Protein AF-A0A3D2JQ23-F1 (afdb_monomer)

Mean predicted aligned error: 3.12 Å

Structure (mmCIF, N/CA/C/O backbone):
data_AF-A0A3D2JQ23-F1
#
_entry.id   AF-A0A3D2JQ23-F1
#
loop_
_atom_site.group_PDB
_atom_site.id
_atom_site.type_symbol
_atom_site.label_atom_id
_atom_site.label_alt_id
_atom_site.label_comp_id
_atom_site.label_asym_id
_atom_site.label_entity_id
_atom_site.label_seq_id
_atom_site.pdbx_PDB_ins_code
_atom_site.Cartn_x
_atom_site.Cartn_y
_atom_site.Cartn_z
_atom_site.occupancy
_atom_site.B_iso_or_equiv
_atom_site.auth_seq_id
_atom_site.auth_comp_id
_atom_site.auth_asym_id
_atom_site.auth_atom_id
_atom_site.pdbx_PDB_model_num
ATOM 1 N N . MET A 1 1 ? -12.808 -0.459 9.186 1.00 94.25 1 MET A N 1
ATOM 2 C CA . MET A 1 1 ? -11.967 -0.424 10.390 1.00 94.25 1 MET A CA 1
ATOM 3 C C . MET A 1 1 ? -12.397 -1.576 11.259 1.00 94.25 1 MET A C 1
ATOM 5 O O . MET A 1 1 ? -13.608 -1.747 11.382 1.00 94.25 1 MET A O 1
ATOM 9 N N . PRO A 1 2 ? -11.450 -2.378 11.754 1.00 94.81 2 PRO A N 1
ATOM 10 C CA . PRO A 1 2 ? -11.763 -3.541 12.569 1.00 94.81 2 PRO A CA 1
ATOM 11 C C . PRO A 1 2 ? -12.199 -3.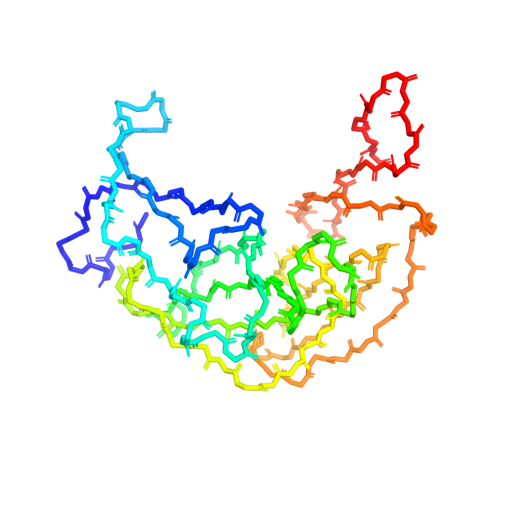140 13.981 1.00 94.81 2 PRO A C 1
ATOM 13 O O . PRO A 1 2 ? -11.852 -2.061 14.468 1.00 94.81 2 PRO A O 1
ATOM 16 N N . ASP A 1 3 ? -12.953 -4.023 14.634 1.00 95.12 3 ASP A N 1
ATOM 17 C CA . ASP A 1 3 ? -13.632 -3.740 15.907 1.00 95.12 3 ASP A CA 1
ATOM 18 C C . ASP A 1 3 ? -12.668 -3.570 17.093 1.00 95.12 3 ASP A C 1
ATOM 20 O O . ASP A 1 3 ? -13.025 -2.968 18.104 1.00 95.12 3 ASP A O 1
ATOM 24 N N . TRP A 1 4 ? -11.431 -4.060 16.974 1.00 96.69 4 TRP A N 1
ATOM 25 C CA . TRP A 1 4 ? -10.393 -3.897 17.996 1.00 96.69 4 TRP A CA 1
ATOM 26 C C . TRP A 1 4 ? -9.773 -2.490 18.027 1.00 96.69 4 TRP A C 1
ATOM 28 O O . TRP A 1 4 ? -9.033 -2.157 18.956 1.00 96.69 4 TRP A O 1
ATOM 38 N N . ILE A 1 5 ? -10.089 -1.633 17.0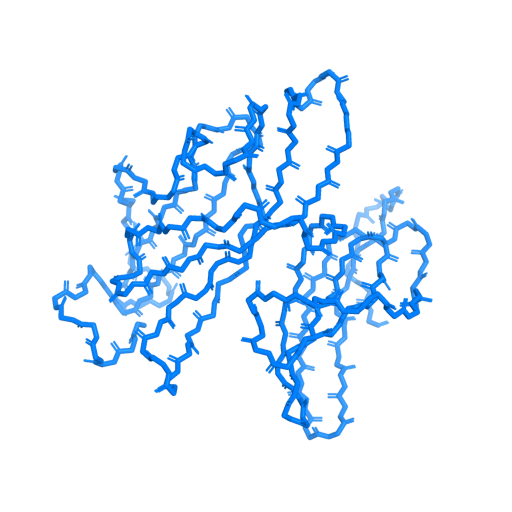52 1.00 96.50 5 ILE A N 1
ATOM 39 C CA . ILE A 1 5 ? -9.677 -0.229 17.057 1.00 96.50 5 ILE A CA 1
ATOM 40 C C . ILE A 1 5 ? -10.616 0.561 17.964 1.00 96.50 5 ILE A C 1
ATOM 42 O O . ILE A 1 5 ? -11.794 0.755 17.668 1.00 96.50 5 ILE A O 1
ATOM 46 N N . ASN A 1 6 ? -10.068 1.093 19.053 1.00 93.62 6 ASN A N 1
ATOM 47 C CA . ASN A 1 6 ? -10.816 1.964 19.950 1.00 93.62 6 ASN A CA 1
ATOM 48 C C . ASN A 1 6 ? -11.003 3.357 19.330 1.00 93.62 6 ASN A C 1
ATOM 50 O O . ASN A 1 6 ? -10.039 3.974 18.884 1.00 93.62 6 ASN A O 1
ATOM 54 N N . ASN A 1 7 ? -12.231 3.883 19.380 1.00 94.50 7 ASN A N 1
ATOM 55 C CA . ASN A 1 7 ? -12.589 5.230 18.910 1.00 94.50 7 ASN A CA 1
ATOM 56 C C . ASN A 1 7 ? -12.119 5.546 17.468 1.00 94.50 7 ASN A C 1
ATOM 58 O O . ASN A 1 7 ? -11.416 6.541 17.261 1.00 94.50 7 ASN A O 1
ATOM 62 N N . PRO A 1 8 ? -12.493 4.737 16.457 1.00 96.94 8 PRO A N 1
ATOM 63 C CA . PRO A 1 8 ? -12.109 5.012 15.077 1.00 96.94 8 PRO A CA 1
ATOM 64 C C . PRO A 1 8 ? -12.731 6.331 14.592 1.00 96.94 8 PRO A C 1
ATOM 66 O O . PRO A 1 8 ? -13.849 6.687 14.966 1.00 96.94 8 PRO A O 1
ATOM 69 N N . LEU A 1 9 ? -12.042 7.034 13.689 1.00 97.44 9 LEU A N 1
ATOM 70 C CA . LEU A 1 9 ? -12.549 8.264 13.062 1.00 97.44 9 LEU A CA 1
ATOM 71 C C . LEU A 1 9 ? -13.812 8.002 12.218 1.00 97.44 9 LEU A C 1
ATOM 73 O O . LEU A 1 9 ? -14.650 8.885 12.043 1.00 97.44 9 LEU A O 1
ATOM 77 N N . GLY A 1 10 ? -13.940 6.786 11.683 1.00 96.88 10 GLY A N 1
ATOM 78 C CA . GLY A 1 10 ? -15.041 6.319 10.847 1.00 96.88 10 GLY A CA 1
ATOM 79 C C . GLY A 1 10 ? -14.907 4.829 10.519 1.00 96.88 10 GLY A C 1
ATOM 80 O O . GLY A 1 10 ? -13.925 4.182 10.879 1.00 96.88 10 GLY A O 1
ATOM 81 N N . LYS A 1 11 ? -15.890 4.275 9.807 1.00 96.94 11 LYS A N 1
ATOM 82 C CA . LYS A 1 11 ? -15.890 2.861 9.404 1.00 96.94 11 LYS A CA 1
ATOM 83 C C . LYS A 1 11 ? -14.925 2.585 8.248 1.00 96.94 11 LYS A C 1
ATOM 85 O O . LYS A 1 11 ? -14.331 1.510 8.194 1.00 96.94 11 LYS A O 1
ATOM 90 N N . TYR A 1 12 ? -14.736 3.548 7.351 1.00 98.19 12 TYR A N 1
ATOM 91 C CA . TYR A 1 12 ? -13.910 3.418 6.152 1.00 98.19 12 TYR A CA 1
ATOM 92 C C . TYR A 1 12 ? -12.763 4.407 6.184 1.00 98.19 12 TYR A C 1
ATOM 94 O O . TYR A 1 12 ? -12.981 5.586 6.460 1.00 98.19 12 TYR A O 1
ATOM 102 N N . TYR A 1 13 ? -11.556 3.916 5.915 1.00 98.38 13 TYR A N 1
ATOM 103 C CA . TYR A 1 13 ? -10.332 4.705 5.827 1.00 98.38 13 TYR A CA 1
ATOM 104 C C . TYR A 1 13 ? -9.795 4.577 4.400 1.00 98.38 13 TYR A C 1
ATOM 106 O O . TYR A 1 13 ? -9.732 3.479 3.851 1.00 98.38 13 TYR A O 1
ATOM 114 N N . LEU A 1 14 ? -9.429 5.705 3.802 1.00 98.19 14 LEU A N 1
ATOM 115 C CA . LEU A 1 14 ? -8.833 5.800 2.477 1.00 98.19 14 LEU A CA 1
ATOM 116 C C . LEU A 1 14 ? -7.477 6.484 2.606 1.00 98.19 14 LEU A C 1
ATOM 118 O O . LEU A 1 14 ? -7.398 7.663 2.960 1.00 98.19 14 LEU A O 1
ATOM 122 N N . TYR A 1 15 ? -6.422 5.743 2.286 1.00 98.31 15 TYR A N 1
ATOM 123 C C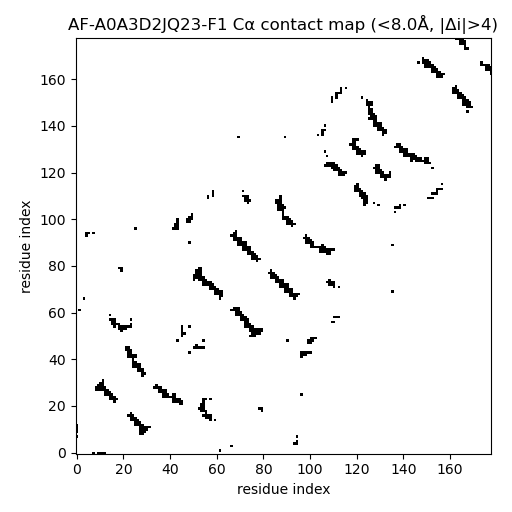A . TYR A 1 15 ? -5.054 6.239 2.293 1.00 98.31 15 TYR A CA 1
ATOM 124 C C . TYR A 1 15 ? -4.650 6.649 0.883 1.00 98.31 15 TYR A C 1
ATOM 126 O O . TYR A 1 15 ? -4.872 5.917 -0.079 1.00 98.31 15 TYR A O 1
ATOM 134 N N . PHE A 1 16 ? -4.056 7.829 0.746 1.00 97.38 16 PHE A N 1
ATOM 135 C CA . PHE A 1 16 ? -3.640 8.348 -0.554 1.00 97.38 16 PHE A CA 1
ATOM 136 C C . PHE A 1 16 ? -2.440 9.275 -0.412 1.00 97.38 16 PHE A C 1
ATOM 138 O O . PHE A 1 16 ? -2.166 9.831 0.649 1.00 97.38 16 PHE A O 1
ATOM 145 N N . ALA A 1 17 ? -1.701 9.453 -1.498 1.00 95.12 17 ALA A N 1
ATOM 146 C CA . ALA A 1 17 ? -0.488 10.253 -1.505 1.00 95.12 17 ALA A CA 1
ATOM 147 C C . ALA A 1 17 ? -0.540 11.311 -2.602 1.00 95.12 17 ALA A C 1
ATOM 149 O O . ALA A 1 17 ? -1.234 11.172 -3.605 1.00 95.12 17 ALA A O 1
ATOM 150 N N . HIS A 1 18 ? 0.240 12.362 -2.397 1.00 89.25 18 HIS A N 1
ATOM 151 C CA . HIS A 1 18 ? 0.621 13.287 -3.454 1.00 89.25 18 HIS A CA 1
ATOM 152 C C . HIS A 1 18 ? 2.043 12.910 -3.834 1.00 89.25 18 HIS A C 1
ATOM 154 O O . HIS A 1 18 ? 2.839 12.666 -2.930 1.00 89.25 18 HIS A O 1
ATOM 160 N N . HIS A 1 19 ? 2.356 12.871 -5.125 1.00 76.00 19 HIS A N 1
ATOM 161 C CA . HIS A 1 19 ? 3.637 12.346 -5.601 1.00 76.00 19 HIS A CA 1
ATOM 162 C C . HIS A 1 19 ? 4.847 13.111 -5.026 1.00 76.00 19 HIS A C 1
ATOM 164 O O . HIS A 1 19 ? 5.869 12.507 -4.745 1.00 76.00 19 HIS A O 1
ATOM 170 N N . ASP A 1 20 ? 4.687 14.407 -4.736 1.00 79.50 20 ASP A N 1
ATOM 171 C CA . ASP A 1 20 ? 5.678 15.235 -4.018 1.00 79.50 20 ASP A CA 1
ATOM 172 C C . ASP A 1 20 ? 5.218 15.651 -2.606 1.00 79.50 20 ASP A C 1
ATOM 174 O O . ASP A 1 20 ? 5.622 16.673 -2.054 1.00 79.50 20 ASP A O 1
ATOM 178 N N . GLY A 1 21 ? 4.274 14.905 -2.030 1.00 83.12 21 GLY A N 1
ATOM 179 C CA . GLY A 1 21 ? 3.805 15.122 -0.666 1.00 83.12 21 GLY A CA 1
ATOM 180 C C . GLY A 1 21 ? 4.835 14.669 0.369 1.00 83.12 21 GLY A C 1
ATOM 181 O O . GLY A 1 21 ? 5.617 13.755 0.132 1.00 83.12 21 GLY A O 1
ATOM 182 N N . ARG A 1 22 ? 4.801 15.282 1.555 1.00 91.25 22 ARG A N 1
ATOM 183 C CA . ARG A 1 22 ? 5.691 14.937 2.679 1.00 91.25 22 ARG A CA 1
ATOM 184 C C . ARG A 1 22 ? 5.125 13.852 3.603 1.00 91.25 22 ARG A C 1
ATOM 186 O O . ARG A 1 22 ? 5.732 13.571 4.625 1.00 91.25 22 ARG A O 1
ATOM 193 N N . TYR A 1 23 ? 3.957 13.291 3.294 1.00 96.25 23 TYR A N 1
ATOM 194 C CA . TYR A 1 23 ? 3.283 12.278 4.110 1.00 96.25 23 TYR A CA 1
ATOM 195 C C . TYR A 1 23 ? 2.178 11.555 3.324 1.00 96.25 23 TYR A C 1
ATOM 197 O O . TYR A 1 23 ? 1.653 12.085 2.333 1.00 96.25 23 TYR A O 1
ATOM 205 N N . ILE A 1 24 ? 1.786 10.370 3.800 1.00 98.00 24 ILE A N 1
ATOM 206 C CA . ILE A 1 24 ? 0.579 9.665 3.349 1.00 98.00 24 ILE A CA 1
ATOM 207 C C . ILE A 1 24 ? -0.645 10.280 4.039 1.00 98.00 24 ILE A C 1
ATOM 209 O O . ILE A 1 24 ? -0.698 10.414 5.264 1.00 98.00 24 ILE A O 1
ATOM 213 N N . ARG A 1 25 ? -1.635 10.686 3.242 1.00 97.81 25 ARG A N 1
ATOM 214 C CA . ARG A 1 25 ? -2.891 11.293 3.697 1.00 97.81 25 ARG A CA 1
ATOM 215 C C . ARG A 1 25 ? -3.910 10.224 4.052 1.00 97.81 25 ARG A C 1
ATOM 217 O O . ARG A 1 25 ? -3.875 9.120 3.514 1.00 97.81 25 ARG A O 1
ATOM 224 N N . LEU A 1 26 ? -4.855 10.619 4.894 1.00 98.38 26 LEU A N 1
ATOM 225 C CA . LEU A 1 26 ? -5.999 9.816 5.285 1.00 98.38 26 LEU A CA 1
ATOM 226 C C . LEU A 1 26 ? -7.285 10.617 5.074 1.00 98.38 26 LEU A C 1
ATOM 228 O O . LEU A 1 26 ? -7.397 11.770 5.500 1.00 98.38 26 LEU A O 1
ATOM 232 N N . ALA A 1 27 ? -8.264 9.987 4.438 1.00 98.50 27 ALA A N 1
ATOM 233 C CA . ALA A 1 27 ? -9.661 10.383 4.505 1.00 98.50 27 ALA A CA 1
ATOM 234 C C . ALA A 1 27 ? -10.463 9.280 5.198 1.00 98.50 27 ALA A C 1
ATOM 236 O O . ALA A 1 27 ? -10.136 8.103 5.069 1.00 98.50 27 ALA A O 1
ATOM 237 N N . TYR A 1 28 ? -11.518 9.651 5.915 1.00 98.62 28 TYR A N 1
ATOM 238 C CA . TYR A 1 28 ? -12.386 8.699 6.601 1.00 98.62 28 TYR A CA 1
ATOM 239 C C . TYR A 1 28 ? -13.866 9.008 6.373 1.00 98.62 28 TYR A C 1
ATOM 241 O O . TYR A 1 28 ? -14.248 10.159 6.137 1.00 98.62 28 TYR A O 1
ATOM 249 N N . ALA A 1 29 ? -14.700 7.973 6.447 1.00 98.56 29 ALA A N 1
ATOM 250 C CA . ALA A 1 29 ? -16.146 8.074 6.290 1.00 98.56 29 ALA A CA 1
ATOM 251 C C . ALA A 1 29 ? -16.885 7.006 7.109 1.00 98.56 29 ALA A C 1
ATOM 253 O O . ALA A 1 29 ? -16.333 5.956 7.446 1.00 98.56 29 ALA A O 1
ATOM 254 N N . ALA A 1 30 ? -18.155 7.269 7.421 1.00 97.88 30 ALA A N 1
ATOM 255 C CA . ALA A 1 30 ? -19.055 6.266 7.995 1.00 97.88 30 ALA A CA 1
ATOM 256 C C . ALA A 1 30 ? -19.575 5.286 6.928 1.00 97.88 30 ALA A C 1
ATOM 258 O O . ALA A 1 30 ? -19.752 4.109 7.219 1.00 97.88 30 ALA A O 1
ATOM 259 N N . GLU A 1 31 ? -19.738 5.762 5.690 1.00 97.75 31 GLU A N 1
ATOM 260 C CA . GLU A 1 31 ? -20.248 5.004 4.545 1.00 97.75 31 GLU A CA 1
ATOM 261 C C . GLU A 1 31 ? -19.286 5.113 3.349 1.00 97.75 31 GLU A C 1
ATOM 263 O O . GLU A 1 31 ? -18.653 6.161 3.188 1.00 97.75 31 GLU A O 1
ATOM 268 N N . PRO A 1 32 ? -19.191 4.103 2.459 1.00 96.38 32 PRO A N 1
ATOM 269 C CA . PRO A 1 32 ? -18.276 4.141 1.310 1.00 96.38 32 PRO A CA 1
ATOM 270 C C . PRO A 1 32 ? -18.551 5.303 0.345 1.00 96.38 32 PRO A C 1
ATOM 272 O O . PRO A 1 32 ? -17.629 5.878 -0.233 1.00 96.38 32 PRO A O 1
ATOM 275 N N . ALA A 1 33 ? -19.826 5.675 0.196 1.00 97.12 33 ALA A N 1
ATOM 276 C CA . ALA A 1 33 ? -20.258 6.798 -0.635 1.00 97.12 33 ALA A CA 1
ATOM 277 C C . ALA A 1 33 ? -19.946 8.177 -0.011 1.00 97.12 33 ALA A C 1
ATOM 279 O O . ALA A 1 33 ? -20.124 9.204 -0.664 1.00 97.12 33 ALA A O 1
ATOM 280 N N . GLY A 1 34 ? -19.459 8.215 1.234 1.00 96.38 34 GLY A N 1
ATOM 281 C CA . GLY A 1 34 ? -19.171 9.437 1.974 1.00 96.38 34 GLY A CA 1
ATOM 282 C C . GLY A 1 34 ? -20.344 9.932 2.839 1.00 96.38 34 GLY A C 1
ATOM 283 O O . GLY A 1 34 ? -21.296 9.193 3.083 1.00 96.38 34 GLY A O 1
ATOM 284 N N . PRO A 1 35 ? -20.281 11.180 3.341 1.00 97.81 35 PRO A N 1
ATOM 285 C CA . PRO A 1 35 ? -19.254 12.179 3.046 1.00 97.81 35 PRO A CA 1
ATOM 286 C C . PRO A 1 35 ? -17.880 11.793 3.608 1.00 97.81 35 PRO A C 1
ATOM 288 O O . PRO A 1 35 ? -17.767 11.340 4.747 1.00 97.81 35 PRO A O 1
ATOM 291 N N . TRP A 1 36 ? -16.836 12.009 2.809 1.00 98.50 36 TRP A N 1
ATOM 292 C CA . TRP A 1 36 ? -15.447 11.788 3.210 1.00 98.50 36 TRP A CA 1
ATOM 293 C C . TRP A 1 36 ? -14.880 13.021 3.913 1.00 98.50 36 TRP A C 1
ATOM 295 O O . TRP A 1 36 ? -15.037 14.149 3.443 1.00 98.50 36 TRP A O 1
ATOM 305 N N . ARG A 1 37 ? -14.197 12.805 5.038 1.00 98.50 37 ARG A N 1
ATOM 306 C CA . ARG A 1 37 ? -13.512 13.848 5.811 1.00 98.50 37 ARG A CA 1
ATOM 307 C C . ARG A 1 37 ? -12.012 13.623 5.761 1.00 98.50 37 ARG A C 1
ATOM 309 O O . ARG A 1 37 ? -11.551 12.505 5.959 1.00 98.50 37 ARG A O 1
ATOM 316 N N . ILE A 1 38 ? -11.248 14.684 5.522 1.00 98.19 38 ILE A N 1
ATOM 317 C CA . ILE A 1 38 ? -9.784 14.617 5.539 1.00 98.19 38 ILE A CA 1
ATOM 318 C C . ILE A 1 38 ? -9.287 14.658 6.985 1.00 98.19 38 ILE A C 1
ATOM 320 O O . ILE A 1 38 ? -9.629 15.572 7.737 1.00 98.19 38 ILE A O 1
ATOM 324 N N . TYR A 1 39 ? -8.436 13.703 7.358 1.00 97.62 39 TYR A N 1
ATOM 325 C CA . TYR A 1 39 ? -7.624 13.791 8.566 1.00 97.62 39 TYR A CA 1
ATOM 326 C C . TYR A 1 39 ? -6.348 14.580 8.247 1.00 97.62 39 TYR A C 1
ATOM 328 O O . TYR A 1 39 ? -5.412 14.081 7.622 1.00 97.62 39 TYR A O 1
ATOM 336 N N . THR A 1 40 ? -6.341 15.860 8.617 1.00 93.69 40 THR A N 1
ATOM 337 C CA . THR A 1 40 ? -5.359 16.845 8.133 1.00 93.69 40 THR A CA 1
ATOM 338 C C . THR A 1 40 ? -3.948 16.662 8.683 1.00 93.69 40 THR A C 1
ATOM 340 O O . THR A 1 40 ? -3.010 17.177 8.081 1.00 93.69 40 THR A O 1
ATOM 343 N N . GLN A 1 41 ? -3.781 15.924 9.785 1.00 92.19 41 GLN A N 1
ATOM 344 C CA . GLN A 1 41 ? -2.461 15.630 10.352 1.00 92.19 41 GLN A CA 1
ATOM 345 C C . GLN A 1 41 ? -1.675 14.603 9.519 1.00 92.19 41 GLN A C 1
ATOM 347 O O . GLN A 1 41 ? -0.455 14.543 9.633 1.00 92.19 41 GLN A O 1
ATOM 352 N N . GLY A 1 42 ? -2.342 13.849 8.635 1.00 91.69 42 GLY A N 1
ATOM 353 C CA . GLY A 1 42 ? -1.707 12.776 7.869 1.00 91.69 42 GLY A CA 1
ATOM 354 C C . GLY A 1 42 ? -1.489 11.511 8.699 1.00 91.69 42 GLY A C 1
ATOM 355 O O . GLY A 1 42 ? -2.089 11.347 9.753 1.00 91.69 42 GLY A O 1
ATOM 356 N N . THR A 1 43 ? -0.680 10.589 8.182 1.00 96.75 43 THR A N 1
ATOM 357 C CA . THR A 1 43 ? -0.382 9.306 8.841 1.00 96.75 43 THR A CA 1
ATOM 358 C C . THR A 1 43 ? 1.124 9.150 9.024 1.00 96.75 43 THR A C 1
ATOM 360 O O . THR A 1 43 ? 1.684 9.696 9.968 1.00 96.75 43 THR A O 1
ATOM 363 N N . ILE A 1 44 ? 1.808 8.490 8.089 1.00 97.19 44 ILE A N 1
ATOM 364 C CA . ILE A 1 44 ? 3.269 8.420 8.060 1.00 97.19 44 ILE A CA 1
ATOM 365 C C . ILE A 1 44 ? 3.869 9.591 7.281 1.00 97.19 44 ILE A C 1
ATOM 367 O O . ILE A 1 44 ? 3.447 9.874 6.153 1.00 97.19 44 ILE A O 1
ATOM 371 N N . SER A 1 45 ? 4.868 10.255 7.868 1.00 96.94 45 SER A N 1
ATOM 372 C CA . SER A 1 45 ? 5.647 11.302 7.203 1.00 96.94 45 SER A CA 1
ATOM 373 C C . SER A 1 45 ? 6.863 10.749 6.454 1.00 96.94 45 SER A C 1
ATOM 375 O O . SER A 1 45 ? 7.339 9.646 6.725 1.00 96.94 45 SER A O 1
ATOM 377 N N . LEU A 1 46 ? 7.400 11.531 5.517 1.00 96.44 46 LEU A N 1
ATOM 378 C CA . LEU A 1 46 ? 8.620 11.200 4.780 1.00 96.44 46 LEU A CA 1
ATOM 379 C C . LEU A 1 46 ? 9.797 10.978 5.739 1.00 96.44 46 LEU A C 1
ATOM 381 O O . LEU A 1 46 ? 10.529 10.003 5.604 1.00 96.44 46 LEU A O 1
ATOM 385 N N . GLU A 1 47 ? 9.917 11.815 6.765 1.00 95.69 47 GLU A N 1
ATOM 386 C CA . GLU A 1 47 ? 10.964 11.724 7.787 1.00 95.69 47 GLU A CA 1
ATOM 387 C C . GLU A 1 47 ? 10.886 10.415 8.592 1.00 95.69 47 GLU A C 1
ATOM 389 O O . GLU A 1 47 ? 11.908 9.904 9.043 1.00 95.69 47 GLU A O 1
ATOM 394 N N . GLN A 1 48 ? 9.689 9.840 8.741 1.00 96.88 48 GLN A N 1
ATOM 395 C CA . GLN A 1 48 ? 9.462 8.564 9.428 1.00 96.88 48 GLN A CA 1
ATOM 396 C C . GLN A 1 48 ? 9.591 7.346 8.504 1.00 96.88 48 GLN A C 1
ATOM 398 O O . GLN A 1 48 ? 9.489 6.215 8.973 1.00 96.88 48 GLN A O 1
ATOM 403 N N . SER A 1 49 ? 9.771 7.555 7.198 1.00 96.62 49 SER A N 1
ATOM 404 C CA . SER A 1 49 ? 9.577 6.519 6.176 1.00 96.62 49 SER A CA 1
ATOM 405 C C . SER A 1 49 ? 10.846 5.794 5.727 1.00 96.62 49 SER A C 1
ATOM 407 O O . SER A 1 49 ? 10.754 4.828 4.969 1.00 96.62 49 SER A O 1
ATOM 409 N N . HIS A 1 50 ? 12.022 6.246 6.179 1.00 97.56 50 HIS A N 1
ATOM 410 C CA . HIS A 1 50 ? 13.338 5.815 5.672 1.00 97.56 50 HIS A CA 1
ATOM 411 C C . HIS A 1 50 ? 13.560 6.128 4.179 1.00 97.56 50 HIS A C 1
ATOM 413 O O . HIS A 1 50 ? 14.285 5.398 3.496 1.00 97.56 50 HIS A O 1
ATOM 419 N N . PHE A 1 51 ? 12.930 7.202 3.693 1.00 96.12 51 PHE A N 1
ATOM 420 C CA . PHE A 1 51 ? 13.153 7.828 2.389 1.00 96.12 51 PHE A CA 1
ATOM 421 C C . PHE A 1 51 ? 13.367 9.337 2.550 1.00 96.12 51 PHE A C 1
ATOM 423 O O . PHE A 1 51 ? 12.863 9.949 3.489 1.00 96.12 51 PHE A O 1
ATOM 430 N N . GLU A 1 52 ? 14.075 9.949 1.602 1.00 95.00 52 GLU A N 1
ATOM 431 C CA . GLU A 1 52 ? 14.404 11.387 1.639 1.00 95.00 52 GLU A CA 1
ATOM 432 C C . GLU A 1 52 ? 13.690 12.217 0.561 1.00 95.00 52 GLU A C 1
ATOM 434 O O . GLU A 1 52 ? 13.548 13.436 0.692 1.00 95.00 52 GLU A O 1
ATOM 439 N N . GLY A 1 53 ? 13.233 11.566 -0.509 1.00 94.19 53 GLY A N 1
ATOM 440 C CA . GLY A 1 53 ? 12.698 12.216 -1.698 1.00 94.19 53 GLY A CA 1
ATOM 441 C C . GLY A 1 53 ? 11.180 12.302 -1.703 1.00 94.19 53 GLY A C 1
ATOM 442 O O . GLY A 1 53 ? 10.620 13.396 -1.637 1.00 94.19 53 GLY A O 1
ATOM 443 N N . HIS A 1 54 ? 10.520 11.147 -1.799 1.00 95.50 54 HIS A N 1
ATOM 444 C CA . HIS A 1 54 ? 9.062 11.037 -1.786 1.00 95.50 54 HIS A CA 1
ATOM 445 C C . HIS A 1 54 ? 8.597 9.661 -1.304 1.00 95.50 54 HIS A C 1
ATOM 447 O O . HIS A 1 54 ? 9.369 8.700 -1.310 1.00 95.50 54 HIS A O 1
ATOM 453 N N . ILE A 1 55 ? 7.314 9.580 -0.942 1.00 96.56 55 ILE A N 1
ATOM 454 C CA . ILE A 1 55 ? 6.601 8.340 -0.622 1.00 96.56 55 ILE A CA 1
ATOM 455 C C . ILE A 1 55 ? 5.204 8.335 -1.247 1.00 96.56 55 ILE A C 1
ATOM 457 O O . ILE A 1 55 ? 4.569 9.384 -1.377 1.00 96.56 55 ILE A O 1
ATOM 461 N N . GLY A 1 56 ? 4.698 7.155 -1.610 1.00 96.12 56 GLY A N 1
ATOM 462 C CA . GLY A 1 56 ? 3.378 7.042 -2.217 1.00 96.12 56 GLY A CA 1
ATOM 463 C C . GLY A 1 56 ? 2.879 5.625 -2.485 1.00 96.12 56 GLY A C 1
ATOM 464 O O . GLY A 1 56 ? 3.471 4.630 -2.073 1.00 96.12 56 GLY A O 1
ATOM 465 N N . SER A 1 57 ? 1.747 5.562 -3.197 1.00 96.19 57 SER A N 1
ATOM 466 C CA . SER A 1 57 ? 0.998 4.337 -3.527 1.00 96.19 57 SER A CA 1
ATOM 467 C C . SER A 1 57 ? 0.807 3.392 -2.328 1.00 96.19 57 SER A C 1
ATOM 469 O O . SER A 1 57 ? 1.253 2.244 -2.402 1.00 96.19 57 SER A O 1
ATOM 471 N N . PRO A 1 58 ? 0.172 3.855 -1.235 1.00 97.94 58 PRO A N 1
ATOM 472 C CA . PRO A 1 58 ? -0.090 2.998 -0.088 1.00 97.94 58 PRO A CA 1
ATOM 473 C C . PRO A 1 58 ? -1.014 1.832 -0.477 1.00 97.94 58 PRO A C 1
ATOM 475 O O . PRO A 1 58 ? -1.972 2.011 -1.230 1.00 97.94 58 PRO A O 1
ATOM 478 N N . ASP A 1 59 ? -0.716 0.656 0.057 1.00 98.62 59 ASP A N 1
ATOM 479 C CA . ASP A 1 59 ? -1.503 -0.573 0.012 1.00 98.62 59 ASP A CA 1
ATOM 480 C C . ASP A 1 59 ? -1.663 -1.048 1.458 1.00 98.62 59 ASP A C 1
ATOM 482 O O . ASP A 1 59 ? -0.670 -1.317 2.134 1.00 98.62 59 ASP A O 1
ATOM 486 N N . VAL A 1 60 ? -2.890 -1.031 1.979 1.00 98.44 60 VAL A N 1
ATOM 487 C CA . VAL A 1 60 ? -3.154 -1.158 3.421 1.00 98.44 60 VAL A CA 1
ATOM 488 C C . VAL A 1 60 ? -4.045 -2.354 3.685 1.00 98.44 60 VAL A C 1
ATOM 490 O O . VAL A 1 60 ? -5.090 -2.494 3.053 1.00 98.44 60 VAL A O 1
ATOM 493 N N . HIS A 1 61 ? -3.646 -3.170 4.655 1.00 98.19 61 HIS A N 1
ATOM 494 C CA . HIS A 1 61 ? -4.357 -4.382 5.051 1.00 98.19 61 HIS A CA 1
ATOM 495 C C . HIS A 1 61 ? -4.704 -4.338 6.534 1.00 98.19 61 HIS A C 1
ATOM 497 O O . HIS A 1 61 ? -4.127 -3.565 7.296 1.00 98.19 61 HIS A O 1
ATOM 503 N N . VAL A 1 62 ? -5.658 -5.171 6.934 1.00 97.50 62 VAL A N 1
ATOM 504 C CA . VAL A 1 62 ? -5.964 -5.448 8.337 1.00 97.50 62 VAL A CA 1
ATOM 505 C C . VAL A 1 62 ? -5.499 -6.867 8.618 1.00 97.50 62 VAL A C 1
ATOM 507 O O . VAL A 1 62 ? -5.955 -7.798 7.959 1.00 97.50 62 VAL A O 1
ATOM 510 N N . ASP A 1 63 ? -4.593 -7.014 9.576 1.00 96.06 63 ASP A N 1
ATOM 511 C CA . ASP A 1 63 ? -4.176 -8.305 10.103 1.00 96.06 63 ASP A CA 1
ATOM 512 C C . ASP A 1 63 ? -4.891 -8.546 11.439 1.00 96.06 63 ASP A C 1
ATOM 514 O O . ASP A 1 63 ? -4.556 -7.952 12.467 1.00 96.06 63 ASP A O 1
ATOM 518 N N . GLU A 1 64 ? -5.911 -9.403 11.393 1.00 95.06 64 GLU A N 1
ATOM 519 C CA . GLU A 1 64 ? -6.733 -9.780 12.549 1.00 95.06 64 GLU A CA 1
ATOM 520 C C . GLU A 1 64 ? -6.001 -10.729 13.514 1.00 95.06 64 GLU A C 1
ATOM 522 O O . GLU A 1 64 ? -6.404 -10.862 14.668 1.00 95.06 64 GLU A O 1
ATOM 527 N N . GLU A 1 65 ? -4.929 -11.401 13.079 1.00 93.50 65 GLU A N 1
ATOM 528 C CA . GLU A 1 65 ? -4.169 -12.307 13.949 1.00 93.50 65 GLU A CA 1
ATOM 529 C C . GLU A 1 65 ? -3.260 -11.517 14.890 1.00 93.50 65 GLU A C 1
ATOM 531 O O . GLU A 1 65 ? -3.137 -11.842 16.075 1.00 93.50 65 GLU A O 1
ATOM 536 N N . THR A 1 66 ? -2.634 -10.457 14.373 1.00 94.88 66 THR A N 1
ATOM 537 C CA . THR A 1 66 ? -1.706 -9.618 15.144 1.00 94.88 66 THR A CA 1
ATOM 538 C C . THR A 1 66 ? -2.331 -8.325 15.666 1.00 94.88 66 THR A C 1
ATOM 540 O O . THR A 1 66 ? -1.707 -7.642 16.481 1.00 94.88 66 THR A O 1
ATOM 543 N N . ASN A 1 67 ? -3.562 -8.001 15.251 1.00 97.19 67 ASN A N 1
ATOM 544 C CA . ASN A 1 67 ? -4.220 -6.710 15.486 1.00 97.19 67 ASN A CA 1
ATOM 545 C C . ASN A 1 67 ? -3.341 -5.533 15.039 1.00 97.19 67 ASN A C 1
ATOM 547 O O . ASN A 1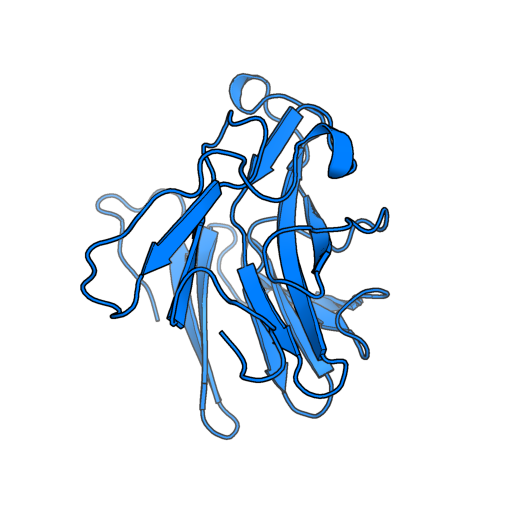 67 ? -3.154 -4.543 15.755 1.00 97.19 67 ASN A O 1
ATOM 551 N N . LEU A 1 68 ? -2.766 -5.666 13.844 1.00 97.81 68 LEU A N 1
ATOM 552 C CA . LEU A 1 68 ? -1.959 -4.638 13.204 1.00 97.81 68 LEU A CA 1
ATOM 553 C C . LEU A 1 68 ? -2.522 -4.292 11.827 1.00 97.81 68 LEU A C 1
ATOM 555 O O . LEU A 1 68 ? -3.201 -5.068 11.163 1.00 97.81 68 LEU A O 1
ATOM 559 N N . ILE A 1 69 ? -2.208 -3.083 11.386 1.00 98.62 69 ILE A N 1
ATOM 560 C CA . ILE A 1 69 ? -2.518 -2.556 10.064 1.00 98.62 69 ILE A CA 1
ATOM 561 C C . ILE A 1 69 ? -1.180 -2.339 9.356 1.00 98.62 69 ILE A C 1
ATOM 563 O O . ILE A 1 69 ? -0.508 -1.333 9.618 1.00 98.62 69 ILE A O 1
ATOM 567 N N . PRO A 1 70 ? -0.733 -3.280 8.508 1.00 98.62 70 PRO A N 1
ATOM 568 C CA . PRO A 1 70 ? 0.402 -3.047 7.634 1.00 98.62 70 PRO A CA 1
ATOM 569 C C . PRO A 1 70 ? 0.002 -2.149 6.457 1.00 98.62 70 PRO A C 1
ATOM 571 O O . PRO A 1 70 ? -0.983 -2.388 5.758 1.00 98.62 70 PRO A O 1
ATOM 574 N N . MET A 1 71 ? 0.805 -1.116 6.223 1.00 98.88 71 MET A N 1
ATOM 575 C CA . MET A 1 71 ? 0.798 -0.285 5.025 1.00 98.88 71 MET A CA 1
ATOM 576 C C . MET A 1 71 ? 2.081 -0.547 4.248 1.00 98.88 71 MET A C 1
ATOM 578 O O . MET A 1 71 ? 3.166 -0.166 4.693 1.00 98.88 71 MET A O 1
ATOM 582 N N . TYR A 1 72 ? 1.959 -1.132 3.066 1.00 98.75 72 TYR A N 1
ATOM 583 C CA . TYR A 1 72 ? 3.036 -1.179 2.089 1.00 98.75 72 TYR A CA 1
ATOM 584 C C . TYR A 1 72 ? 2.998 0.099 1.264 1.00 98.75 72 TYR A C 1
ATOM 586 O O . TYR A 1 72 ? 1.946 0.532 0.806 1.00 98.75 72 TYR A O 1
ATOM 594 N N . PHE A 1 73 ? 4.140 0.734 1.074 1.00 98.38 73 PHE A N 1
ATOM 595 C CA . PHE A 1 73 ? 4.251 1.962 0.293 1.00 98.38 73 PHE A CA 1
ATOM 596 C C . PHE A 1 73 ? 5.592 1.959 -0.426 1.00 98.38 73 PHE A C 1
ATOM 598 O O . PHE A 1 73 ? 6.525 1.278 0.001 1.00 98.38 73 PHE A O 1
ATOM 605 N N . HIS A 1 74 ? 5.699 2.695 -1.528 1.00 97.06 74 HIS A N 1
ATOM 606 C CA . HIS A 1 74 ? 6.995 2.914 -2.164 1.00 97.06 74 HIS A CA 1
ATOM 607 C C . HIS A 1 74 ? 7.531 4.301 -1.846 1.00 97.06 74 HIS A C 1
ATOM 609 O O . HIS A 1 74 ? 6.784 5.192 -1.438 1.00 97.06 74 HIS A O 1
ATOM 615 N N . GLY A 1 75 ? 8.821 4.483 -2.087 1.00 95.88 75 GLY A N 1
ATOM 616 C CA . GLY A 1 75 ? 9.456 5.788 -2.067 1.00 95.88 75 GLY A CA 1
ATOM 617 C C . GLY A 1 75 ? 10.767 5.809 -2.840 1.00 95.88 75 GLY A C 1
ATOM 618 O O . GLY A 1 75 ? 11.190 4.798 -3.405 1.00 95.88 75 GLY A O 1
ATOM 619 N N . SER A 1 76 ? 11.396 6.982 -2.850 1.00 95.75 76 SER A N 1
ATOM 620 C CA . SER A 1 76 ? 12.741 7.235 -3.378 1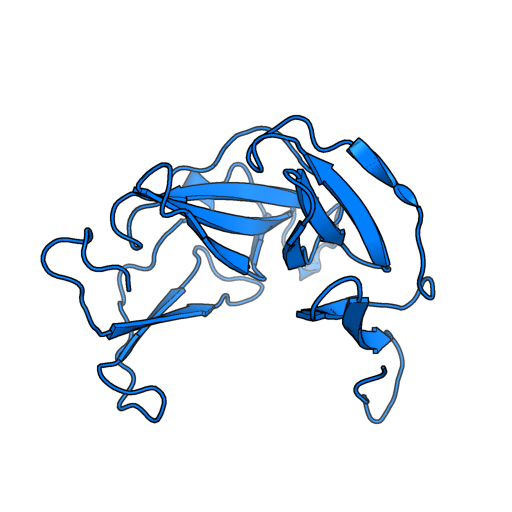.00 95.75 76 SER A CA 1
ATOM 621 C C . SER A 1 76 ? 13.495 8.183 -2.449 1.00 95.75 76 SER A C 1
ATOM 623 O O . SER A 1 76 ? 12.890 9.022 -1.779 1.00 95.75 76 SER A O 1
ATOM 625 N N . ASN A 1 77 ? 14.827 8.112 -2.466 1.00 95.06 77 ASN A N 1
ATOM 626 C CA . ASN A 1 77 ? 15.691 9.108 -1.819 1.00 95.06 77 ASN A CA 1
ATOM 627 C C . ASN A 1 77 ? 15.839 10.396 -2.643 1.00 95.06 77 ASN A C 1
ATOM 629 O O . ASN A 1 77 ? 16.369 11.390 -2.165 1.00 95.06 77 ASN A O 1
ATOM 633 N N . THR A 1 78 ? 15.339 10.403 -3.874 1.00 93.12 78 THR A N 1
ATOM 634 C CA . THR A 1 78 ? 15.310 11.578 -4.744 1.00 93.12 78 THR A CA 1
ATOM 635 C C . THR A 1 78 ? 13.884 12.069 -4.956 1.00 93.12 78 THR A C 1
ATOM 637 O O . THR A 1 78 ? 12.912 11.301 -4.932 1.00 93.12 78 THR A O 1
ATOM 640 N N . ARG A 1 79 ? 13.747 13.380 -5.175 1.00 87.81 79 ARG A N 1
ATOM 641 C CA . ARG A 1 79 ? 12.471 13.962 -5.602 1.00 87.81 79 ARG A CA 1
ATOM 642 C C . ARG A 1 79 ? 12.049 13.383 -6.948 1.00 87.81 79 ARG A C 1
ATOM 644 O O . ARG A 1 79 ? 12.891 13.023 -7.767 1.00 87.81 79 ARG A O 1
ATOM 651 N N . SER A 1 80 ? 10.745 13.350 -7.180 1.00 82.44 80 SER A N 1
ATOM 652 C CA . SER A 1 80 ? 10.129 12.761 -8.372 1.00 82.44 80 SER A CA 1
ATOM 653 C C . SER A 1 80 ? 10.698 13.321 -9.676 1.00 82.44 80 SER A C 1
ATOM 655 O O . SER A 1 80 ? 11.031 12.563 -10.581 1.00 82.44 80 SER A O 1
ATOM 657 N N . GLU A 1 81 ? 10.876 14.642 -9.734 1.00 82.69 81 GLU A N 1
ATOM 658 C CA . GLU A 1 81 ? 11.425 15.376 -10.883 1.00 82.69 81 GLU A CA 1
ATOM 659 C C . GLU A 1 81 ? 12.877 15.009 -11.222 1.00 82.69 81 GLU A C 1
ATOM 661 O O . GLU A 1 81 ? 13.272 15.055 -12.384 1.00 82.69 81 GLU A O 1
ATOM 666 N N . ALA A 1 82 ? 13.669 14.618 -10.220 1.00 85.69 82 ALA A N 1
ATOM 667 C CA . ALA A 1 82 ? 15.068 14.250 -10.405 1.00 85.69 82 ALA A CA 1
ATOM 668 C C . ALA A 1 82 ? 15.229 12.811 -10.925 1.00 85.69 82 ALA A C 1
ATOM 670 O O . ALA A 1 82 ? 16.314 12.434 -11.367 1.00 85.69 82 ALA A O 1
ATOM 671 N N . GLY A 1 83 ? 14.163 12.003 -10.861 1.00 83.75 83 GLY A N 1
ATOM 672 C CA . GLY A 1 83 ? 14.228 10.563 -11.089 1.00 83.75 83 GLY A CA 1
ATOM 673 C C . GLY A 1 83 ? 15.058 9.844 -10.019 1.00 83.75 83 GLY A C 1
ATOM 674 O O . GLY A 1 83 ? 15.743 10.460 -9.204 1.00 83.75 83 GLY A O 1
ATOM 675 N N . GLY A 1 84 ? 14.983 8.516 -9.971 1.00 89.62 84 GLY A N 1
ATOM 676 C CA . GLY A 1 84 ? 15.777 7.718 -9.035 1.00 89.62 84 GLY A CA 1
ATOM 677 C C . GLY A 1 84 ? 15.215 6.327 -8.795 1.00 89.62 84 GLY A C 1
ATOM 678 O O . GLY A 1 84 ? 14.118 5.993 -9.248 1.00 89.62 84 GLY A O 1
ATOM 679 N N . ALA A 1 85 ? 15.995 5.515 -8.082 1.00 94.44 85 ALA A N 1
ATOM 680 C CA . ALA A 1 85 ? 15.580 4.179 -7.690 1.00 94.44 85 ALA A CA 1
ATOM 681 C C . ALA A 1 85 ? 14.409 4.262 -6.706 1.00 94.44 85 ALA A C 1
ATOM 683 O O . ALA A 1 85 ? 14.496 4.932 -5.678 1.00 94.44 85 ALA A O 1
ATOM 684 N N . GLN A 1 86 ? 13.336 3.547 -7.026 1.00 95.25 86 GLN A N 1
ATOM 685 C CA . GLN A 1 86 ? 12.179 3.402 -6.158 1.00 95.25 86 GLN A CA 1
ATOM 686 C C . GLN A 1 86 ? 12.075 1.966 -5.669 1.00 95.25 86 GLN A C 1
ATOM 688 O O . GLN A 1 86 ? 12.375 1.026 -6.407 1.00 95.25 86 GLN A O 1
ATOM 693 N N . PHE A 1 87 ? 11.624 1.802 -4.435 1.00 97.31 87 PHE A N 1
ATOM 694 C CA . PHE A 1 87 ? 11.369 0.495 -3.846 1.00 97.31 87 PHE A CA 1
ATOM 695 C C . PHE A 1 87 ? 10.295 0.593 -2.765 1.00 97.31 87 PHE A C 1
ATOM 697 O O . PHE A 1 87 ? 9.937 1.689 -2.329 1.00 97.31 87 PHE A O 1
ATOM 704 N N . SER A 1 88 ? 9.771 -0.556 -2.356 1.00 98.31 88 SER A N 1
ATOM 705 C CA . SER A 1 88 ? 8.721 -0.687 -1.354 1.00 98.31 88 SER A CA 1
ATOM 706 C C . SER A 1 88 ? 9.263 -0.978 0.044 1.00 98.31 88 SER A C 1
ATOM 708 O O . SER A 1 88 ? 10.279 -1.654 0.216 1.00 98.31 88 SER A O 1
ATOM 710 N N . ARG A 1 89 ? 8.545 -0.462 1.042 1.00 98.56 89 ARG A N 1
ATOM 711 C CA . ARG A 1 89 ? 8.702 -0.719 2.477 1.00 98.56 89 ARG A CA 1
ATOM 712 C C . ARG A 1 89 ? 7.335 -0.995 3.094 1.00 98.56 89 ARG A C 1
ATOM 714 O O . ARG A 1 89 ? 6.309 -0.714 2.476 1.00 98.56 89 A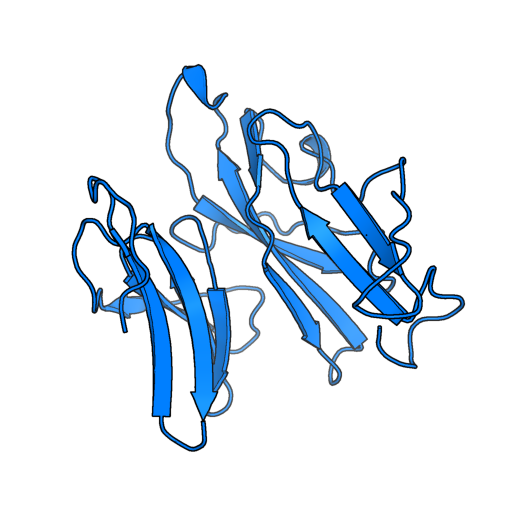RG A O 1
ATOM 721 N N . VAL A 1 90 ? 7.339 -1.490 4.326 1.00 98.81 90 VAL A N 1
ATOM 722 C CA . VAL A 1 90 ? 6.137 -1.651 5.148 1.00 98.81 90 VAL A CA 1
ATOM 723 C C . VAL A 1 90 ? 6.216 -0.769 6.391 1.00 98.81 90 VAL A C 1
ATOM 725 O O . VAL A 1 90 ? 7.279 -0.617 7.002 1.00 98.81 90 VAL A O 1
ATOM 728 N N . ALA A 1 91 ? 5.086 -0.189 6.776 1.00 98.81 91 ALA A N 1
ATOM 729 C CA . ALA A 1 91 ? 4.881 0.421 8.078 1.00 98.81 91 ALA A CA 1
ATOM 730 C C . ALA A 1 91 ? 3.722 -0.253 8.802 1.00 98.81 91 ALA A C 1
ATOM 732 O O . ALA A 1 91 ? 2.742 -0.635 8.175 1.00 98.81 91 ALA A O 1
ATOM 733 N N . LEU A 1 92 ? 3.835 -0.385 10.120 1.00 98.75 92 LEU A N 1
ATOM 734 C CA . LEU A 1 92 ? 2.835 -1.054 10.952 1.00 98.75 92 LEU A CA 1
ATOM 735 C C . LEU A 1 92 ? 2.131 -0.035 11.843 1.00 98.75 92 LEU A C 1
ATOM 737 O O . LEU A 1 92 ? 2.778 0.873 12.369 1.00 98.75 92 LEU A O 1
ATOM 741 N N . SER A 1 93 ? 0.828 -0.208 12.028 1.00 98.62 93 SER A N 1
ATOM 742 C CA . SER A 1 93 ? -0.002 0.626 12.893 1.00 98.62 93 SER A CA 1
ATOM 743 C C . SER A 1 93 ? -0.938 -0.228 13.739 1.00 98.62 93 SER A C 1
ATOM 745 O O . SER A 1 93 ? -1.419 -1.256 13.280 1.00 98.62 93 SER A O 1
ATOM 747 N N . SER A 1 94 ? -1.217 0.209 14.964 1.00 97.75 94 SER A N 1
ATOM 748 C CA . SER A 1 94 ? -2.221 -0.395 15.850 1.00 97.75 94 SER A CA 1
ATOM 749 C C . SER A 1 94 ? -3.502 0.443 15.962 1.00 97.75 94 SER A C 1
ATOM 751 O O . SER A 1 94 ? -4.381 0.105 16.743 1.00 97.75 94 SER A O 1
ATOM 753 N N . ASP A 1 95 ? -3.587 1.580 15.266 1.00 97.25 95 ASP A N 1
ATOM 754 C CA . ASP A 1 95 ? -4.713 2.530 15.330 1.00 97.25 95 ASP A CA 1
ATOM 755 C C . ASP A 1 95 ? -5.215 2.968 13.933 1.00 97.25 95 ASP A C 1
ATOM 757 O O . ASP A 1 95 ? -6.224 3.664 13.805 1.00 97.25 95 ASP A O 1
ATOM 761 N N . GLY A 1 96 ? -4.517 2.562 12.868 1.00 97.50 96 GLY A N 1
ATOM 762 C CA . GLY A 1 96 ? -4.784 2.959 11.488 1.00 97.50 96 GLY A CA 1
ATOM 763 C C . GLY A 1 96 ? -4.410 4.411 11.171 1.00 97.50 96 GLY A C 1
ATOM 764 O O . GLY A 1 96 ? -4.749 4.896 10.090 1.00 97.50 96 GLY A O 1
ATOM 765 N N . ILE A 1 97 ? -3.730 5.118 12.077 1.00 97.75 97 ILE A N 1
ATOM 766 C CA . ILE A 1 97 ? -3.365 6.537 11.947 1.00 97.75 97 ILE A CA 1
ATOM 767 C C . ILE A 1 97 ? -1.854 6.710 12.113 1.00 97.75 97 ILE A C 1
ATOM 769 O O . ILE A 1 97 ? -1.193 7.281 11.246 1.00 97.75 97 ILE A O 1
ATOM 773 N N . SER A 1 98 ? -1.306 6.192 13.205 1.00 97.69 98 SER A N 1
ATOM 774 C CA . SER A 1 98 ? 0.098 6.274 13.583 1.00 97.69 98 SER A CA 1
ATOM 775 C C . SER A 1 98 ? 0.834 5.046 13.060 1.00 97.69 98 SER A C 1
ATOM 777 O O . SER A 1 98 ? 0.568 3.922 13.487 1.00 97.69 98 SER A O 1
ATOM 779 N N . PHE A 1 99 ? 1.770 5.249 12.135 1.00 98.56 99 PHE A N 1
ATOM 780 C CA . PHE A 1 99 ? 2.500 4.170 11.468 1.00 98.56 99 PHE A CA 1
ATOM 781 C C . PHE A 1 99 ? 3.997 4.226 11.784 1.00 98.56 99 PHE A C 1
ATOM 783 O O . PHE A 1 99 ? 4.612 5.292 11.778 1.00 98.56 99 PHE A O 1
ATOM 790 N N . ASN A 1 100 ? 4.602 3.060 12.009 1.00 98.50 100 ASN A N 1
ATOM 791 C CA . ASN A 1 100 ? 6.040 2.899 12.215 1.00 98.50 100 ASN A CA 1
ATOM 792 C C . ASN A 1 100 ? 6.660 2.122 11.044 1.00 98.50 100 ASN A C 1
ATOM 794 O O . ASN A 1 100 ? 6.414 0.920 10.908 1.00 98.50 100 ASN A O 1
ATOM 798 N N . ALA A 1 101 ? 7.449 2.793 10.196 1.00 98.56 101 ALA A N 1
ATOM 799 C CA . ALA A 1 101 ? 8.104 2.140 9.062 1.00 98.56 101 ALA A CA 1
ATOM 800 C C . ALA A 1 101 ? 9.291 1.274 9.477 1.00 98.56 101 ALA A C 1
ATOM 802 O O . ALA A 1 101 ? 10.129 1.656 10.300 1.00 98.56 101 ALA A O 1
ATOM 803 N N . LYS A 1 102 ? 9.402 0.124 8.812 1.00 98.50 102 LYS A N 1
ATOM 804 C CA . LYS A 1 102 ? 10.565 -0.756 8.885 1.00 98.50 102 LYS A CA 1
ATOM 805 C C . LYS A 1 102 ? 11.636 -0.306 7.889 1.00 98.50 102 LYS A C 1
ATOM 807 O O . LYS A 1 102 ? 11.338 0.138 6.782 1.00 98.50 102 LYS A O 1
ATOM 812 N N . ALA A 1 103 ? 12.897 -0.435 8.300 1.00 97.25 103 ALA A N 1
ATOM 813 C CA . ALA A 1 103 ? 14.061 0.006 7.529 1.00 97.25 103 ALA A CA 1
ATOM 814 C C . ALA A 1 103 ? 14.508 -0.993 6.446 1.00 97.25 103 ALA A C 1
ATOM 816 O O . ALA A 1 103 ? 15.397 -0.678 5.652 1.00 97.25 103 ALA A O 1
ATOM 817 N N . GLU A 1 104 ? 13.899 -2.176 6.363 1.00 98.00 104 GLU A N 1
ATOM 818 C CA . GLU A 1 104 ? 14.196 -3.171 5.329 1.00 98.00 104 GLU A CA 1
ATOM 819 C C . GLU A 1 104 ? 13.591 -2.759 3.974 1.00 98.00 104 GLU A C 1
ATOM 821 O O . GLU A 1 104 ? 12.403 -2.421 3.911 1.00 98.00 104 GLU A O 1
ATOM 826 N N . PRO A 1 105 ? 14.390 -2.688 2.894 1.00 97.19 105 PRO A N 1
ATOM 827 C CA . PRO A 1 105 ? 13.858 -2.532 1.547 1.00 97.19 105 PRO A CA 1
ATOM 828 C C . PRO A 1 105 ? 13.289 -3.875 1.074 1.00 97.19 105 PRO A C 1
ATOM 830 O O . PRO A 1 105 ? 14.000 -4.875 1.089 1.00 97.19 105 PRO A O 1
ATOM 833 N N . LEU A 1 106 ? 12.027 -3.901 0.640 1.00 98.19 106 LEU A N 1
ATOM 834 C CA . LEU A 1 106 ? 11.340 -5.157 0.322 1.00 98.19 106 LEU A CA 1
ATOM 835 C C . LEU A 1 106 ? 11.468 -5.537 -1.161 1.00 98.19 106 LEU A C 1
ATOM 837 O O . LEU A 1 106 ? 11.921 -6.625 -1.505 1.00 98.19 106 LEU A O 1
ATOM 841 N N . GLY A 1 107 ? 11.100 -4.637 -2.073 1.00 97.50 107 GLY A N 1
ATOM 842 C CA . GLY A 1 107 ? 11.192 -4.907 -3.508 1.00 97.50 107 GLY A CA 1
ATOM 843 C C . GLY A 1 107 ? 10.770 -3.735 -4.375 1.00 97.50 107 GLY A C 1
ATOM 844 O O . GLY A 1 107 ? 10.829 -2.590 -3.946 1.00 97.50 107 GLY A O 1
ATOM 845 N N . HIS A 1 108 ? 10.390 -4.012 -5.619 1.00 97.69 108 HIS A N 1
ATOM 846 C CA . HIS A 1 108 ? 10.024 -2.985 -6.600 1.00 97.69 108 HIS A CA 1
ATOM 847 C C . HIS A 1 108 ? 8.852 -2.101 -6.126 1.00 97.69 108 HIS A C 1
ATOM 849 O O . HIS A 1 108 ? 8.126 -2.505 -5.232 1.00 97.69 108 HIS A O 1
ATOM 855 N N . PRO A 1 109 ? 8.630 -0.904 -6.692 1.00 97.00 109 PRO A N 1
ATOM 856 C CA . PRO A 1 109 ? 7.537 -0.036 -6.259 1.00 97.00 109 PRO A CA 1
ATOM 857 C C . PRO A 1 109 ? 6.149 -0.571 -6.663 1.00 97.00 109 PRO A C 1
ATOM 859 O O . PRO A 1 109 ? 6.025 -1.518 -7.444 1.00 97.00 109 PRO A O 1
ATOM 862 N N . TYR A 1 110 ? 5.101 0.103 -6.173 1.00 96.88 110 TYR A N 1
ATOM 863 C CA . TYR A 1 110 ? 3.685 -0.162 -6.489 1.00 96.88 110 TYR A CA 1
ATOM 864 C C . TYR A 1 110 ? 3.174 -1.541 -6.056 1.00 96.88 110 TYR A C 1
ATOM 866 O O . TYR A 1 110 ? 2.406 -2.172 -6.779 1.00 96.88 110 TYR A O 1
ATOM 874 N N . TRP A 1 111 ? 3.591 -2.002 -4.876 1.00 98.31 111 TRP A N 1
ATOM 875 C CA . TRP A 1 111 ? 3.121 -3.276 -4.338 1.00 98.31 111 TRP A CA 1
ATOM 876 C C . TRP A 1 111 ? 1.597 -3.335 -4.180 1.00 98.31 111 TRP A C 1
ATOM 878 O O . TRP A 1 111 ? 0.957 -2.398 -3.694 1.00 98.31 111 TRP A O 1
ATOM 888 N N . ARG A 1 112 ? 1.042 -4.480 -4.580 1.00 98.38 112 ARG A N 1
ATOM 889 C CA . ARG A 1 112 ? -0.271 -4.983 -4.171 1.00 98.38 112 ARG A CA 1
ATOM 890 C C . ARG A 1 112 ? -0.075 -6.305 -3.463 1.00 98.38 112 ARG A C 1
ATOM 892 O O . ARG A 1 112 ? 0.421 -7.250 -4.080 1.00 98.38 112 ARG A O 1
ATOM 899 N N . VAL A 1 113 ? -0.409 -6.335 -2.181 1.00 98.44 113 VAL A N 1
ATOM 900 C CA . VAL A 1 113 ? -0.206 -7.494 -1.315 1.00 98.44 113 VAL A CA 1
ATOM 901 C C . VAL A 1 113 ? -1.490 -8.312 -1.208 1.00 98.44 113 VAL A C 1
ATOM 903 O O . VAL A 1 113 ? -2.589 -7.773 -1.285 1.00 98.44 113 VAL A O 1
ATOM 906 N N . PHE A 1 114 ? -1.358 -9.629 -1.077 1.00 97.88 114 PHE A N 1
ATOM 907 C CA . PHE A 1 114 ? -2.467 -10.548 -0.829 1.00 97.88 114 PHE A CA 1
ATOM 908 C C . PHE A 1 114 ? -1.977 -11.791 -0.082 1.00 97.88 114 PHE A C 1
ATOM 910 O O . PHE A 1 114 ? -0.815 -12.179 -0.204 1.00 97.88 114 PHE A O 1
ATOM 917 N N . CYS A 1 115 ? -2.861 -12.442 0.671 1.00 96.38 115 CYS A N 1
ATOM 918 C CA . CYS A 1 115 ? -2.536 -13.662 1.407 1.00 96.38 115 CYS A CA 1
ATOM 919 C C . CYS A 1 115 ? -3.081 -14.890 0.680 1.00 96.38 115 CYS A C 1
ATOM 921 O O . CYS A 1 115 ? -4.233 -14.902 0.249 1.00 96.38 115 CYS A O 1
ATOM 923 N N . TRP A 1 116 ? -2.266 -15.937 0.558 1.00 96.69 116 TRP A N 1
ATOM 924 C CA . TRP A 1 116 ? -2.690 -17.221 -0.004 1.00 96.69 116 TRP A CA 1
ATOM 925 C C . TRP A 1 116 ? -1.802 -18.353 0.520 1.00 96.69 116 TRP A C 1
ATOM 927 O O . TRP A 1 116 ? -0.587 -18.197 0.628 1.00 96.69 116 TRP A O 1
ATOM 937 N N . GLY A 1 117 ? -2.391 -19.495 0.887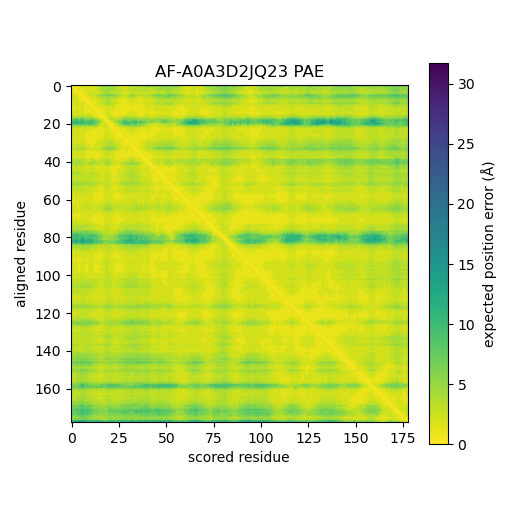 1.00 94.56 117 GLY A N 1
ATOM 938 C CA . GLY A 1 117 ? -1.631 -20.686 1.294 1.00 94.56 117 GLY A CA 1
ATOM 939 C C . GLY A 1 117 ? -0.650 -20.483 2.463 1.00 94.56 117 GLY A C 1
ATOM 940 O O . GLY A 1 117 ? 0.409 -21.111 2.484 1.00 94.56 117 GLY A O 1
ATOM 941 N N . GLY A 1 118 ? -0.956 -19.591 3.414 1.00 94.50 118 GLY A N 1
ATOM 942 C CA . GLY A 1 118 ? -0.072 -19.284 4.552 1.00 94.50 118 GLY A CA 1
ATOM 943 C C . GLY A 1 118 ? 1.179 -18.475 4.181 1.00 94.50 118 GLY A C 1
ATOM 944 O O . GLY A 1 118 ? 2.198 -18.552 4.872 1.00 94.50 118 GLY A O 1
ATOM 945 N N . PHE A 1 119 ? 1.124 -17.748 3.066 1.00 97.44 119 PHE A N 1
ATOM 946 C CA . PHE A 1 119 ? 2.126 -16.775 2.650 1.00 97.44 119 PHE A CA 1
ATOM 947 C C . PHE A 1 119 ? 1.469 -15.430 2.343 1.00 97.44 119 PHE A C 1
ATOM 949 O O . PHE A 1 119 ? 0.324 -15.362 1.892 1.00 97.44 119 PHE A O 1
ATOM 956 N N . HIS A 1 120 ? 2.255 -14.376 2.518 1.00 98.19 120 HIS A N 1
ATOM 957 C CA . HIS A 1 120 ? 1.980 -13.035 2.029 1.00 98.19 120 HIS A CA 1
ATOM 958 C C . HIS A 1 120 ? 2.680 -12.863 0.687 1.00 98.19 120 HIS A C 1
ATOM 960 O O . HIS A 1 120 ? 3.903 -12.954 0.615 1.00 98.19 120 HIS A O 1
ATOM 966 N N . TYR A 1 121 ? 1.928 -12.612 -0.373 1.00 98.56 121 TYR A N 1
ATOM 967 C CA . TYR A 1 121 ? 2.451 -12.338 -1.704 1.00 98.56 121 TYR A CA 1
ATOM 968 C C . TYR A 1 121 ? 2.362 -10.854 -2.016 1.00 98.56 121 TYR A C 1
ATOM 970 O O . TYR A 1 121 ? 1.452 -10.183 -1.548 1.00 98.56 121 TYR A O 1
ATOM 978 N N . ALA A 1 122 ? 3.267 -10.353 -2.852 1.00 98.50 122 ALA A N 1
ATOM 979 C CA . ALA A 1 122 ? 3.180 -9.006 -3.401 1.00 98.50 122 ALA A CA 1
ATOM 980 C C . ALA A 1 122 ? 3.432 -9.017 -4.908 1.00 98.50 122 ALA A C 1
ATOM 982 O O . ALA A 1 122 ? 4.308 -9.743 -5.377 1.00 98.50 122 ALA A O 1
ATOM 983 N N . ILE A 1 123 ? 2.717 -8.176 -5.655 1.00 98.31 123 ILE A N 1
ATOM 984 C CA . ILE A 1 123 ? 3.046 -7.856 -7.049 1.00 98.31 123 ILE A CA 1
ATOM 985 C C . ILE A 1 123 ? 3.570 -6.425 -7.099 1.00 98.31 123 ILE A C 1
ATOM 987 O O . ILE A 1 123 ? 2.839 -5.494 -6.774 1.00 98.31 123 ILE A O 1
ATOM 991 N N . GLY A 1 124 ? 4.827 -6.250 -7.505 1.00 97.6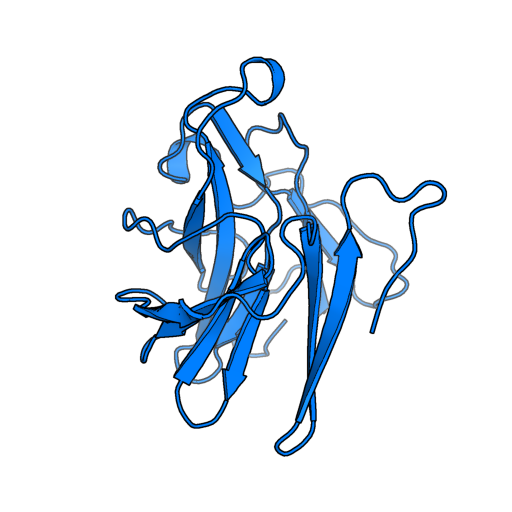2 124 GLY A N 1
ATOM 992 C CA . GLY A 1 124 ? 5.437 -4.943 -7.760 1.00 97.62 124 GLY A CA 1
ATOM 993 C C . GLY A 1 124 ? 5.661 -4.707 -9.250 1.00 97.62 124 GLY A C 1
ATOM 994 O O . GLY A 1 124 ? 5.822 -5.651 -10.019 1.00 97.62 124 GLY A O 1
ATOM 995 N N . MET A 1 125 ? 5.710 -3.450 -9.684 1.00 95.56 125 MET A N 1
ATOM 996 C CA . MET A 1 125 ? 5.988 -3.088 -11.081 1.00 95.56 125 MET A CA 1
ATOM 997 C C . MET A 1 125 ? 7.352 -3.646 -11.564 1.00 95.56 125 MET A C 1
ATOM 999 O O . MET A 1 125 ? 8.334 -3.523 -10.833 1.00 95.56 125 MET A O 1
ATOM 1003 N N . PRO A 1 126 ? 7.493 -4.208 -12.784 1.00 95.62 126 PRO A N 1
ATOM 1004 C CA . PRO A 1 126 ? 6.464 -4.415 -13.803 1.00 95.62 126 PRO A CA 1
ATOM 1005 C C . PRO A 1 126 ? 5.861 -5.833 -13.767 1.00 95.62 126 PRO A C 1
ATOM 1007 O O . PRO A 1 126 ? 6.013 -6.620 -14.693 1.00 95.62 126 PRO A O 1
ATOM 1010 N N . GLY A 1 127 ? 5.207 -6.200 -12.663 1.00 96.38 127 GLY A N 1
ATOM 1011 C CA . GLY A 1 127 ? 4.587 -7.520 -12.485 1.00 96.38 127 GLY A CA 1
ATOM 1012 C C . GLY A 1 127 ? 5.516 -8.591 -11.916 1.00 96.38 127 GLY A C 1
ATOM 1013 O O . GLY A 1 127 ? 5.371 -9.774 -12.227 1.00 96.38 127 GLY A O 1
ATOM 1014 N N . VAL A 1 128 ? 6.490 -8.176 -11.105 1.00 98.12 128 VAL A N 1
ATOM 1015 C CA . VAL A 1 128 ? 7.371 -9.061 -10.337 1.00 98.12 128 VAL A CA 1
ATOM 1016 C C . VAL A 1 128 ? 6.644 -9.519 -9.080 1.00 98.12 128 VAL A C 1
ATOM 1018 O O . VAL A 1 128 ? 6.185 -8.686 -8.297 1.00 98.12 128 VAL A O 1
ATOM 1021 N N . PHE A 1 129 ? 6.586 -10.831 -8.871 1.00 98.31 129 PHE A N 1
ATOM 1022 C CA . PHE A 1 129 ? 6.044 -11.412 -7.650 1.00 98.31 129 PHE A CA 1
ATOM 1023 C C . PHE A 1 129 ? 7.090 -11.470 -6.545 1.00 98.31 129 PHE A C 1
ATOM 1025 O O . PHE A 1 129 ? 8.276 -11.681 -6.795 1.00 98.31 129 PHE A O 1
ATOM 1032 N N . TYR A 1 130 ? 6.618 -11.353 -5.315 1.00 98.75 130 TYR A N 1
ATOM 1033 C CA . TYR A 1 130 ? 7.374 -11.571 -4.093 1.00 98.75 130 TYR A CA 1
ATOM 1034 C C . TYR A 1 130 ? 6.539 -12.410 -3.135 1.00 98.75 130 TYR A C 1
ATOM 1036 O O . TYR A 1 130 ? 5.311 -12.414 -3.241 1.00 98.75 130 TYR A O 1
ATOM 1044 N N . ARG A 1 131 ? 7.183 -13.089 -2.185 1.00 98.50 131 ARG A N 1
ATOM 1045 C CA . ARG A 1 131 ? 6.473 -13.743 -1.081 1.00 98.50 131 ARG A CA 1
ATOM 1046 C C . ARG A 1 131 ? 7.237 -13.666 0.233 1.00 98.50 131 ARG A C 1
ATOM 1048 O O . ARG A 1 131 ? 8.457 -13.756 0.229 1.00 98.50 131 ARG A O 1
ATOM 1055 N N . SER A 1 132 ? 6.521 -13.590 1.341 1.00 98.56 132 SER A N 1
ATOM 1056 C CA . SER A 1 132 ? 7.048 -13.704 2.697 1.00 98.56 132 SER A CA 1
ATOM 1057 C C . SER A 1 132 ? 6.150 -14.615 3.537 1.00 98.56 132 SER A C 1
ATOM 1059 O O . SER A 1 132 ? 4.972 -14.811 3.234 1.00 98.56 132 SER A O 1
ATOM 1061 N N . ARG A 1 133 ? 6.719 -15.193 4.596 1.00 97.25 133 ARG A N 1
ATOM 1062 C CA . ARG A 1 133 ? 5.957 -15.907 5.625 1.00 97.25 133 ARG A CA 1
ATOM 1063 C C . ARG A 1 133 ? 5.199 -14.944 6.537 1.00 97.25 133 ARG A C 1
ATOM 1065 O O . ARG A 1 133 ? 4.041 -15.208 6.828 1.00 97.25 133 ARG A O 1
ATOM 1072 N N . ASP A 1 134 ? 5.829 -13.849 6.955 1.00 96.19 134 ASP A N 1
ATOM 1073 C CA . ASP A 1 134 ? 5.297 -12.937 7.977 1.00 96.19 134 ASP A CA 1
ATOM 1074 C C . ASP A 1 134 ? 4.650 -11.668 7.399 1.00 96.19 134 ASP A C 1
ATOM 1076 O O . ASP A 1 134 ? 3.989 -10.938 8.127 1.00 96.19 134 ASP A O 1
ATOM 1080 N N . GLY A 1 135 ? 4.857 -11.385 6.108 1.00 97.12 135 GLY A N 1
ATOM 1081 C CA . GLY A 1 135 ? 4.346 -10.173 5.462 1.00 97.12 135 GLY A CA 1
ATOM 1082 C C . GLY A 1 135 ? 5.080 -8.887 5.857 1.00 97.12 135 GLY A C 1
ATOM 1083 O O . GLY A 1 135 ? 4.774 -7.818 5.346 1.00 97.12 135 GLY A O 1
ATOM 1084 N N . VAL A 1 136 ? 6.095 -8.951 6.715 1.00 98.06 136 VAL A N 1
ATOM 1085 C CA . VAL A 1 136 ? 6.819 -7.775 7.215 1.00 98.06 136 VAL A CA 1
ATOM 1086 C C . VAL A 1 136 ? 8.247 -7.727 6.688 1.00 98.06 136 VAL A C 1
ATOM 1088 O O . VAL A 1 136 ? 8.750 -6.647 6.378 1.00 98.06 136 VAL A O 1
ATOM 1091 N N . SER A 1 137 ? 8.900 -8.881 6.589 1.00 97.94 137 SER A N 1
ATOM 1092 C CA . SER A 1 137 ? 10.324 -9.000 6.282 1.00 97.94 137 SER A CA 1
ATOM 1093 C C . SER A 1 137 ? 10.605 -10.193 5.374 1.00 97.94 137 SER A C 1
ATOM 1095 O O . SER A 1 137 ? 9.722 -11.013 5.106 1.00 97.94 137 SER A O 1
ATOM 1097 N N . GLY A 1 138 ? 11.834 -10.291 4.865 1.00 97.44 138 GLY A N 1
ATOM 1098 C CA . GLY A 1 138 ? 12.324 -11.508 4.216 1.00 97.44 138 GLY A CA 1
ATOM 1099 C C . GLY A 1 138 ? 11.547 -11.893 2.958 1.00 97.44 138 GLY A C 1
ATOM 1100 O O . GLY A 1 138 ? 11.381 -13.080 2.677 1.00 97.44 138 GLY A O 1
ATOM 1101 N N . PHE A 1 139 ? 11.042 -10.906 2.212 1.00 98.50 139 PHE A N 1
ATOM 1102 C CA . PHE A 1 139 ? 10.344 -11.172 0.961 1.00 98.50 139 PHE A CA 1
ATOM 1103 C C . PHE A 1 139 ? 11.304 -11.757 -0.084 1.00 98.50 139 PHE A C 1
ATOM 1105 O O . PHE A 1 139 ? 12.256 -11.116 -0.529 1.00 98.50 139 PHE A O 1
ATOM 1112 N N . GLU A 1 140 ? 11.020 -12.976 -0.526 1.00 98.44 140 GLU A N 1
ATOM 1113 C CA . GLU A 1 140 ? 11.730 -13.645 -1.608 1.00 98.44 140 GLU A CA 1
ATOM 1114 C C . GLU A 1 140 ? 11.209 -13.137 -2.953 1.00 98.44 140 GLU A C 1
ATOM 1116 O O . GLU A 1 140 ? 10.007 -13.199 -3.225 1.00 98.44 140 GLU A O 1
ATOM 1121 N N . LYS A 1 141 ? 12.110 -12.669 -3.823 1.00 98.50 141 LYS A N 1
ATOM 1122 C CA . LYS A 1 141 ? 11.763 -12.301 -5.200 1.00 98.50 141 LYS A CA 1
ATOM 1123 C C . LYS A 1 141 ? 11.443 -13.553 -6.020 1.00 98.50 141 LYS A C 1
ATOM 1125 O O . LYS A 1 141 ? 12.253 -14.471 -6.117 1.00 98.50 141 LYS A O 1
ATOM 1130 N N . GLY A 1 142 ? 10.275 -13.546 -6.643 1.00 98.25 142 GLY A N 1
ATOM 1131 C CA . GLY A 1 142 ? 9.786 -14.564 -7.560 1.00 98.25 142 GLY A CA 1
ATOM 1132 C C . GLY A 1 142 ? 9.868 -14.137 -9.033 1.00 98.25 142 GLY A C 1
ATOM 1133 O O . GLY A 1 142 ? 10.637 -13.238 -9.395 1.00 98.25 142 GLY A O 1
ATOM 1134 N N . PRO A 1 143 ? 9.094 -14.801 -9.910 1.00 97.69 143 PRO A N 1
ATOM 1135 C CA . PRO A 1 143 ? 9.092 -14.518 -11.340 1.00 97.69 143 PRO A CA 1
ATOM 1136 C C . PRO A 1 143 ? 8.409 -13.184 -11.677 1.00 97.69 143 PRO A C 1
ATOM 1138 O O . PRO A 1 143 ? 7.606 -12.653 -10.910 1.00 97.69 143 PRO A O 1
ATOM 1141 N N . MET A 1 144 ? 8.705 -12.667 -12.870 1.00 97.19 144 MET A N 1
ATOM 1142 C CA . MET A 1 144 ? 7.928 -11.614 -13.527 1.00 97.19 144 MET A CA 1
ATOM 1143 C C . MET A 1 144 ? 6.944 -12.286 -14.482 1.00 97.19 144 MET A C 1
ATOM 1145 O O . MET A 1 144 ? 7.379 -12.992 -15.390 1.00 97.19 144 MET A O 1
ATOM 1149 N N . LEU A 1 145 ? 5.642 -12.113 -14.254 1.00 95.38 145 LEU A N 1
ATOM 1150 C CA . LEU A 1 145 ? 4.598 -12.815 -15.020 1.00 95.38 145 LEU A CA 1
ATOM 1151 C C . LEU A 1 145 ? 3.858 -11.914 -16.017 1.00 95.38 145 LEU A C 1
ATOM 1153 O O . LEU A 1 145 ? 2.965 -12.383 -16.716 1.00 95.38 145 LEU A O 1
ATOM 1157 N N . PHE A 1 146 ? 4.234 -10.638 -16.098 1.00 95.31 146 PHE A N 1
ATOM 1158 C CA . PHE A 1 146 ? 3.573 -9.639 -16.933 1.00 95.31 146 PHE A CA 1
ATOM 1159 C C . PHE A 1 146 ? 4.555 -8.927 -17.862 1.00 95.31 146 PHE A C 1
ATOM 1161 O O . PHE A 1 146 ? 5.765 -9.165 -17.843 1.00 95.31 146 PHE A O 1
ATOM 1168 N N . SER A 1 147 ? 4.000 -8.058 -18.707 1.00 92.56 147 SER A N 1
ATOM 1169 C CA . SER A 1 147 ? 4.773 -7.231 -19.623 1.00 92.56 147 SER A CA 1
ATOM 1170 C C . SER A 1 147 ? 5.758 -6.336 -18.849 1.00 92.56 147 SER A C 1
ATOM 1172 O O . SER A 1 147 ? 5.412 -5.842 -17.774 1.00 92.56 147 SER A O 1
ATOM 1174 N N . PRO A 1 148 ? 6.938 -6.016 -19.415 1.00 94.81 148 PRO A N 1
ATOM 1175 C CA . PRO A 1 148 ? 7.853 -5.030 -18.834 1.00 94.81 148 PRO A CA 1
ATOM 1176 C C . PRO A 1 148 ? 7.250 -3.626 -18.662 1.00 94.81 148 PRO A C 1
ATOM 1178 O O . PRO A 1 148 ? 7.845 -2.791 -17.983 1.00 94.81 148 PRO A O 1
ATOM 1181 N N . ASN A 1 149 ? 6.093 -3.364 -19.276 1.00 95.75 149 ASN A N 1
ATOM 1182 C CA . ASN A 1 149 ? 5.384 -2.094 -19.197 1.00 95.75 149 ASN A CA 1
ATOM 1183 C C . ASN A 1 149 ? 4.293 -2.084 -18.120 1.00 95.75 149 ASN A C 1
ATOM 1185 O O . ASN A 1 149 ? 3.749 -1.010 -17.871 1.00 95.75 149 ASN A O 1
ATOM 1189 N N . MET A 1 150 ? 3.976 -3.211 -17.469 1.00 96.06 150 MET A N 1
ATOM 1190 C CA . MET A 1 150 ? 2.943 -3.248 -16.430 1.00 96.06 150 MET A CA 1
ATOM 1191 C C . MET A 1 150 ? 3.267 -2.218 -15.344 1.00 96.06 150 MET A C 1
ATOM 1193 O O . MET A 1 150 ? 4.396 -2.175 -14.866 1.00 96.06 150 MET A O 1
ATOM 1197 N N . ARG A 1 151 ? 2.294 -1.401 -14.925 1.00 93.38 151 ARG A N 1
ATOM 1198 C CA . ARG A 1 151 ? 2.496 -0.362 -13.901 1.00 93.38 151 ARG A CA 1
ATOM 1199 C C . ARG A 1 151 ? 1.587 -0.527 -12.698 1.00 93.38 151 ARG A C 1
ATOM 1201 O O . ARG A 1 151 ? 1.999 -1.088 -11.687 1.00 93.38 151 ARG A O 1
ATOM 1208 N N . HIS A 1 152 ? 0.376 0.009 -12.779 1.00 93.75 152 HIS A N 1
ATOM 1209 C CA . HIS A 1 152 ? -0.562 -0.028 -11.669 1.00 93.75 152 HIS A CA 1
ATOM 1210 C C . HIS A 1 152 ? -1.330 -1.336 -11.737 1.00 93.75 152 HIS A C 1
ATOM 1212 O O . HIS A 1 152 ? -1.790 -1.711 -12.814 1.00 93.75 152 HIS A O 1
ATOM 1218 N N . SER A 1 153 ? -1.473 -2.012 -10.599 1.00 96.19 153 SER A N 1
ATOM 1219 C CA . SER A 1 153 ? -2.307 -3.205 -10.498 1.00 96.19 153 SER A CA 1
ATOM 1220 C C . SER A 1 153 ? -3.300 -3.139 -9.347 1.00 96.19 153 SER A C 1
ATOM 1222 O O . SER A 1 153 ? -3.184 -2.313 -8.435 1.00 96.19 153 SER A O 1
ATOM 1224 N N . ALA A 1 154 ? -4.281 -4.028 -9.415 1.00 96.50 154 ALA A N 1
ATOM 1225 C CA . ALA A 1 154 ? -5.113 -4.487 -8.320 1.00 96.50 154 ALA A CA 1
ATOM 1226 C C . ALA A 1 154 ? -5.225 -6.012 -8.424 1.00 96.50 154 ALA A C 1
ATOM 1228 O O . ALA A 1 154 ? -5.114 -6.574 -9.515 1.00 96.50 154 ALA A O 1
ATOM 1229 N N . VAL A 1 155 ? -5.430 -6.676 -7.292 1.00 97.19 155 VAL A N 1
ATOM 1230 C CA . VAL A 1 155 ? -5.472 -8.137 -7.214 1.00 97.19 155 VAL A CA 1
ATOM 1231 C C . VAL A 1 155 ? -6.722 -8.596 -6.485 1.00 97.19 155 VAL A C 1
ATOM 1233 O O . VAL A 1 155 ? -7.221 -7.907 -5.598 1.00 97.19 155 VAL A O 1
ATOM 1236 N N . GLU A 1 156 ? -7.209 -9.771 -6.853 1.00 96.81 156 GLU A N 1
ATOM 1237 C CA . GLU A 1 156 ? -8.329 -10.424 -6.191 1.00 96.81 156 GLU A CA 1
ATOM 1238 C C . GLU A 1 156 ? -8.075 -11.931 -6.148 1.00 96.81 156 GLU A C 1
ATOM 1240 O O . GLU A 1 156 ? -7.908 -12.570 -7.188 1.00 96.81 156 GLU A O 1
ATOM 1245 N N . VAL A 1 157 ? -8.036 -12.496 -4.943 1.00 96.38 157 VAL A N 1
ATOM 1246 C CA . VAL A 1 157 ? -7.944 -13.945 -4.738 1.00 96.38 157 VAL A CA 1
ATOM 1247 C C . VAL A 1 157 ? -9.362 -14.515 -4.723 1.00 96.38 157 VAL A C 1
ATOM 1249 O O . VAL A 1 157 ? -10.201 -14.063 -3.943 1.00 96.38 157 VAL A O 1
ATOM 1252 N N . ARG A 1 158 ? -9.636 -15.499 -5.582 1.00 94.62 158 ARG A N 1
ATOM 1253 C CA . ARG A 1 158 ? -10.902 -16.244 -5.637 1.00 94.62 158 ARG A CA 1
ATOM 1254 C C . ARG A 1 158 ? -10.599 -17.732 -5.664 1.00 94.62 158 ARG A C 1
ATOM 1256 O O . ARG A 1 158 ? -10.082 -18.220 -6.666 1.00 94.62 158 ARG A O 1
ATOM 1263 N N . ASP A 1 159 ? -10.935 -18.432 -4.587 1.00 91.12 159 ASP A N 1
ATOM 1264 C CA . ASP A 1 159 ? -10.590 -19.843 -4.399 1.00 91.12 159 ASP A CA 1
ATOM 1265 C C . ASP A 1 159 ? -9.078 -20.067 -4.627 1.00 91.12 159 ASP A C 1
ATOM 1267 O O . ASP A 1 159 ? -8.249 -19.455 -3.950 1.00 91.12 159 ASP A O 1
ATOM 1271 N N . ASP A 1 160 ? -8.714 -20.878 -5.622 1.00 93.75 160 ASP A N 1
ATOM 1272 C CA . ASP A 1 160 ? -7.327 -21.146 -6.025 1.00 93.75 160 ASP A CA 1
ATOM 1273 C C . ASP A 1 160 ? -6.839 -20.256 -7.190 1.00 93.75 160 ASP A C 1
ATOM 1275 O O . ASP A 1 160 ? -5.781 -20.496 -7.774 1.00 93.75 160 ASP A O 1
ATOM 1279 N N . GLY A 1 161 ? -7.614 -19.234 -7.565 1.00 95.75 161 GLY A N 1
ATOM 1280 C CA . GLY A 1 161 ? -7.314 -18.298 -8.646 1.00 95.75 161 GLY A CA 1
ATOM 1281 C C . GLY A 1 161 ? -6.901 -16.911 -8.152 1.00 95.75 161 GLY A C 1
ATOM 1282 O O . GLY A 1 161 ? -7.427 -16.395 -7.166 1.00 95.75 161 GLY A O 1
ATOM 1283 N N . LEU A 1 162 ? -5.994 -16.271 -8.892 1.00 96.94 162 LEU A N 1
ATOM 1284 C CA . LEU A 1 162 ? -5.627 -14.866 -8.715 1.00 96.94 162 LEU A CA 1
ATOM 1285 C C . LEU A 1 162 ? -6.027 -14.083 -9.966 1.00 96.94 162 LEU A C 1
ATOM 1287 O O . LEU A 1 162 ? -5.493 -14.328 -11.047 1.00 96.94 162 LEU A O 1
ATOM 1291 N N . MET A 1 163 ? -6.940 -13.129 -9.813 1.00 97.19 163 MET A N 1
ATOM 1292 C CA . MET A 1 163 ? -7.241 -12.145 -10.849 1.00 97.19 163 MET A CA 1
ATOM 1293 C C . MET A 1 163 ? -6.330 -10.933 -10.665 1.00 97.19 163 MET A C 1
ATOM 1295 O O . MET A 1 163 ? -6.204 -10.420 -9.550 1.00 97.19 163 MET A O 1
ATOM 1299 N N . VAL A 1 164 ? -5.712 -10.464 -11.749 1.00 97.31 164 VAL A N 1
ATOM 1300 C CA . VAL A 1 164 ? -4.831 -9.292 -11.729 1.00 97.31 164 VAL A CA 1
ATOM 1301 C C . VAL A 1 164 ? -5.324 -8.284 -12.754 1.00 97.31 164 VAL A C 1
ATOM 1303 O O . VAL A 1 164 ? -5.246 -8.501 -13.955 1.00 97.31 164 VAL A O 1
ATOM 1306 N N . TYR A 1 165 ? -5.803 -7.151 -12.262 1.00 96.81 165 TYR A N 1
ATOM 1307 C CA . TYR A 1 165 ? -6.210 -6.018 -13.081 1.00 96.81 165 TYR A CA 1
ATOM 1308 C C . TYR A 1 165 ? -5.012 -5.084 -13.198 1.00 96.81 165 TYR A C 1
ATOM 1310 O O . TYR A 1 165 ? -4.451 -4.715 -12.165 1.00 96.81 165 TYR A O 1
ATOM 1318 N N . PHE A 1 166 ? -4.602 -4.682 -14.400 1.00 96.94 166 PHE A N 1
ATOM 1319 C CA . PHE A 1 166 ? -3.409 -3.838 -14.549 1.00 96.94 166 PHE A CA 1
ATOM 1320 C C . PHE A 1 166 ? -3.468 -2.872 -15.732 1.00 96.94 166 PHE A C 1
ATOM 1322 O O . PHE A 1 166 ? -4.301 -3.008 -16.623 1.00 96.94 166 PHE A O 1
ATOM 1329 N N . THR A 1 167 ? -2.571 -1.888 -15.745 1.00 96.38 167 THR A N 1
ATOM 1330 C CA . THR A 1 167 ? -2.329 -1.012 -16.901 1.00 96.38 167 THR A CA 1
ATOM 1331 C C . THR A 1 167 ? -0.884 -1.128 -17.376 1.00 96.38 167 THR A C 1
ATOM 1333 O O . THR A 1 167 ? -0.002 -1.495 -16.596 1.00 96.38 167 THR A O 1
ATOM 1336 N N . ASP A 1 168 ? -0.635 -0.817 -18.651 1.00 96.19 168 ASP A N 1
ATOM 1337 C CA . ASP A 1 168 ? 0.716 -0.733 -19.212 1.00 96.19 168 ASP A CA 1
ATOM 1338 C C . ASP A 1 168 ? 1.112 0.727 -19.460 1.00 96.19 168 ASP A C 1
ATOM 1340 O O . ASP A 1 168 ? 0.332 1.537 -19.968 1.00 96.19 168 ASP A O 1
ATOM 1344 N N . VAL A 1 169 ? 2.368 1.055 -19.161 1.00 94.56 169 VAL A N 1
ATOM 1345 C CA . VAL A 1 169 ? 2.986 2.318 -19.567 1.00 94.56 169 VAL A CA 1
ATOM 1346 C C . VAL A 1 169 ? 2.909 2.460 -21.088 1.00 94.56 169 VAL A C 1
ATOM 1348 O O . VAL A 1 169 ? 3.319 1.567 -21.826 1.00 94.56 169 VAL A O 1
ATOM 1351 N N . GLY A 1 170 ? 2.432 3.619 -21.547 1.00 93.38 170 GLY A N 1
ATOM 1352 C CA . GLY A 1 170 ? 2.365 3.976 -22.965 1.00 93.38 170 GLY A CA 1
ATOM 1353 C C . GLY A 1 170 ? 1.004 3.742 -23.625 1.00 93.38 170 GLY A C 1
ATOM 1354 O O . GLY A 1 170 ? 0.795 4.244 -24.729 1.00 93.38 170 GLY A O 1
ATOM 1355 N N . ASP A 1 171 ? 0.063 3.060 -22.963 1.00 93.25 171 ASP A N 1
ATOM 1356 C CA . ASP A 1 171 ? -1.306 2.951 -23.474 1.00 93.25 171 ASP A CA 1
ATOM 1357 C C . ASP A 1 171 ? -1.973 4.342 -23.529 1.00 93.25 171 ASP A C 1
ATOM 1359 O O . ASP A 1 171 ? -2.005 5.083 -22.546 1.00 93.25 171 ASP A O 1
ATOM 1363 N N . SER A 1 172 ? -2.518 4.699 -24.698 1.00 93.44 172 SER A N 1
ATOM 1364 C CA . SER A 1 172 ? -3.263 5.942 -24.928 1.00 93.44 172 SER A CA 1
ATOM 1365 C C . SER A 1 172 ? -4.439 5.680 -25.892 1.00 93.44 172 SER A C 1
ATOM 1367 O O . SER A 1 172 ? -4.202 5.444 -27.080 1.00 93.44 172 SER A O 1
ATOM 1369 N N . PRO A 1 173 ? -5.702 5.662 -25.412 1.00 91.75 173 PRO A N 1
ATOM 1370 C CA . PRO A 1 173 ? -6.084 5.842 -24.010 1.00 91.75 173 PRO A CA 1
ATOM 1371 C C . PRO A 1 173 ? -5.586 4.688 -23.124 1.00 91.75 173 PRO A C 1
ATOM 1373 O O . PRO A 1 173 ? -5.487 3.544 -23.579 1.00 91.75 173 PRO A O 1
ATOM 1376 N N . GLU A 1 174 ? -5.297 4.995 -21.856 1.00 91.38 174 GLU A N 1
ATOM 1377 C CA . GLU A 1 174 ? -5.015 3.975 -20.841 1.00 91.38 174 GLU A CA 1
ATOM 1378 C C . GLU A 1 174 ? -6.252 3.081 -20.662 1.00 91.38 174 GLU A C 1
ATOM 1380 O O . GLU A 1 174 ? -7.391 3.557 -20.683 1.00 91.38 174 GLU A O 1
ATOM 1385 N N . ARG A 1 175 ? -6.035 1.772 -20.512 1.00 94.12 175 ARG A N 1
ATOM 1386 C CA . ARG A 1 175 ? -7.101 0.785 -20.313 1.00 94.12 175 ARG A CA 1
ATOM 1387 C C . ARG A 1 175 ? -6.697 -0.224 -19.246 1.00 94.12 175 ARG A C 1
ATOM 1389 O O . ARG A 1 175 ? -5.526 -0.583 -19.152 1.00 94.12 175 ARG A O 1
ATOM 1396 N N . ILE A 1 176 ? -7.677 -0.713 -18.494 1.00 95.62 176 ILE A N 1
ATOM 1397 C CA . ILE A 1 176 ? -7.481 -1.844 -17.584 1.00 95.62 176 ILE A CA 1
ATOM 1398 C C . ILE A 1 176 ? -7.427 -3.130 -18.415 1.00 95.62 176 ILE A C 1
ATOM 1400 O O . ILE A 1 176 ? -8.288 -3.367 -19.265 1.00 95.62 176 ILE A O 1
ATOM 1404 N N . LYS A 1 177 ? -6.401 -3.939 -18.167 1.00 93.25 177 LYS A N 1
ATOM 1405 C CA . LYS A 1 177 ? -6.183 -5.283 -18.705 1.00 93.25 177 LYS A CA 1
ATOM 1406 C C . LYS A 1 177 ? -6.519 -6.317 -17.626 1.00 93.25 177 LYS A C 1
ATOM 1408 O O . LYS A 1 177 ? -6.489 -5.986 -16.438 1.00 93.25 177 LYS A O 1
ATOM 1413 N N . LEU A 1 178 ? -6.870 -7.522 -18.069 1.00 87.12 178 LEU A N 1
ATOM 1414 C CA . LEU A 1 178 ? -7.196 -8.699 -17.256 1.00 87.12 178 LEU A CA 1
ATOM 1415 C C . LEU A 1 178 ? -6.200 -9.818 -17.560 1.00 87.12 178 LEU A C 1
ATOM 1417 O O . LEU A 1 178 ? -5.748 -9.863 -18.730 1.00 87.12 178 LEU A O 1
#

Secondary structure (DSSP, 8-state):
--TTSSS-S-SEEEEE--TT-SB-EEEEESSTT---EEETT-SSBGGGTT-SSEEEEEEE--BTTTTBEEEEEEEESS-GGG---EEEEEEEESSSS--EE-S---BSSS-EEEEETTEEEEEETTTEEEEESSSSS-PEEEEE-S-TTEEEEEEEEETTEEEEEEEETT-SS---B-

Radius of gyration: 16.18 Å; Cα contacts (8 Å, |Δi|>4): 434; chains: 1; bounding box: 36×38×45 Å

pLDDT: mean 95.88, std 3.6, range [76.0, 98.88]

Nearest PDB structures (foldseek):
  4d4p-assembly1_A  TM=4.653E-01  e=2.641E+00  Saccharomyces cerevisiae
  7mq9-assembly1_NW  TM=5.219E-01  e=4.447E+00  Homo sapiens
  8j07-assembly1_d2  TM=3.983E-01  e=3.427E+00  Homo sapiens
  4d4q-assembly1_A  TM=4.461E-01  e=9.715E+00  Saccharomyces cerevisiae
  7d4i-assembly1_B3  TM=4.176E-01  e=6.404E+00  Saccharomyces cerevisiae S288C

Sequence (178 aa):
MPDWINNPLGKYYLYFAHHDGRYIRLAYAAEPAGPWRIYTQGTISLEQSHFEGHIGSPDVHVDEETNLIPMYFHGSNTRSEAGGAQFSRVALSSDGISFNAKAEPLGHPYWRVFCWGGFHYAIGMPGVFYRSRDGVSGFEKGPMLFSPNMRHSAVEVRDDGLMVYFTDVGDSPERIKL

Foldseek 3Di:
DDPLAPPAPEPDWDWWDDLQDQAIWIWHANDPVDPIDTPVVHADGCVQALAQAGKGQWAWDQDPVVLKIKIKIKDHNHHPVVDDAMFIWIWIDNNVGYTHTDNDTAGAGQWDWDDDPQWIWIAHPPGWIWIDNVNHDDIDTDDRPDDNQWHHWYWDDDPPDIDIWTWGPPDVVIDTDD

Solvent-accessible surface area (backbone atoms only — not comparable to full-atom values): 9850 Å² total; per-residue (Å²): 95,66,88,86,43,80,86,63,95,35,48,42,77,48,68,46,50,43,75,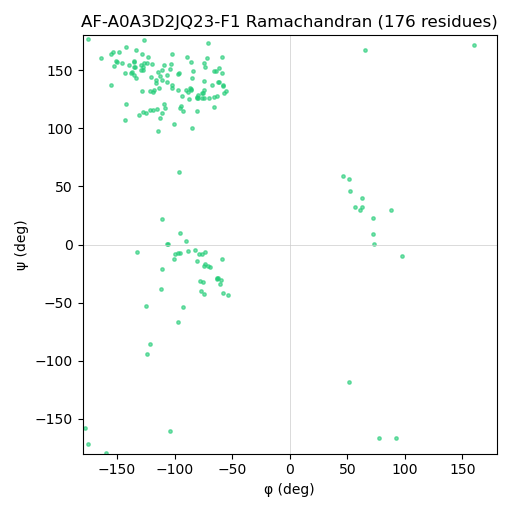84,30,66,36,36,36,37,33,31,13,76,41,96,92,38,77,72,42,76,48,87,88,42,41,43,37,34,88,56,50,84,37,73,30,23,39,34,58,60,34,76,50,80,39,82,88,77,60,34,28,47,33,36,30,18,32,18,67,38,42,73,93,74,48,72,74,55,32,19,32,40,23,44,13,74,71,81,46,61,49,52,45,46,86,63,80,57,45,44,28,52,48,44,72,50,78,57,96,82,29,27,34,32,38,13,43,31,36,31,33,30,37,14,74,78,66,75,55,82,48,45,80,56,63,66,85,52,55,87,40,30,45,59,67,48,77,47,80,53,94,97,42,75,49,54,40,31,32,50,69,87,51,81,77,70,58,82,44,116